Protein 8S8U (pdb70)

GO terms:
  GO:0005829 cytosol (C, IDA)
  GO:0003746 translation elongation factor activity (F, IEP)
  GO:0072344 rescue of stalled cytosolic ribosome (P, IEP)
  GO:0043555 regulation of translation in response to stress (P, IMP)

Structure (mmCIF, N/CA/C/O backbone):
data_8S8U
#
_entry.id   8S8U
#
_cell.length_a   60.526
_cell.length_b   53.341
_cell.length_c   64.76
_cell.angle_alpha   90
_cell.angle_beta   102.74
_cell.angle_gamma   90
#
_symmetry.space_group_name_H-M   'P 1 21 1'
#
loop_
_entity.id
_entity.type
_entity.pdbx_description
1 polymer 'Elongation factor P-like protein'
2 water water
#
loop_
_atom_site.group_PDB
_atom_site.id
_atom_site.type_symbol
_atom_site.label_atom_id
_atom_site.label_alt_id
_atom_site.label_comp_id
_atom_site.label_asym_id
_atom_site.label_entity_id
_atom_site.label_seq_id
_atom_site.pdbx_PDB_ins_code
_atom_site.Cartn_x
_atom_site.Cartn_y
_atom_site.Cartn_z
_atom_site.occupancy
_atom_site.B_iso_or_equiv
_atom_site.auth_seq_id
_atom_site.auth_comp_id
_atom_site.auth_asym_id
_atom_site.auth_atom_id
_atom_site.pdbx_PDB_model_num
ATOM 1 N N . SER A 1 1 ? -7.439 15.129 26.067 1 83.76 1 SER A N 1
ATOM 2 C CA . SER A 1 1 ? -7.134 15.194 24.64 1 83.79 1 SER A CA 1
ATOM 3 C C . SER A 1 1 ? -5.682 15.61 24.434 1 83.03 1 SER A C 1
ATOM 4 O O . SER A 1 1 ? -5.396 16.775 24.152 1 83.3 1 SER A O 1
ATOM 7 N N . PRO A 1 2 ? -4.741 14.671 24.599 1 81.99 2 PRO A N 1
ATOM 8 C CA . PRO A 1 2 ? -3.323 15.025 24.438 1 81.06 2 PRO A CA 1
ATOM 9 C C . PRO A 1 2 ? -2.941 15.331 22.995 1 79.64 2 PRO A C 1
ATOM 10 O O . PRO A 1 2 ? -3.573 14.852 22.065 1 79.32 2 PRO A O 1
ATOM 14 N N . ARG A 1 3 ? -1.911 16.145 22.818 1 78.75 3 ARG A N 1
ATOM 15 C CA . ARG A 1 3 ? -1.406 16.477 21.496 1 78.57 3 ARG A CA 1
ATOM 16 C C . ARG A 1 3 ? -0.012 15.824 21.305 1 77.25 3 ARG A C 1
ATOM 17 O O . ARG A 1 3 ? 0.616 15.385 22.275 1 77.59 3 ARG A O 1
ATOM 25 N N . ALA A 1 4 ? 0.453 15.739 20.057 1 75.5 4 ALA A N 1
ATOM 26 C CA . ALA A 1 4 ? 1.726 15.1 19.739 1 74.13 4 ALA A CA 1
ATOM 27 C C . ALA A 1 4 ? 2.953 15.794 20.322 1 72.69 4 ALA A C 1
ATOM 28 O O . ALA A 1 4 ? 3.929 15.119 20.646 1 72.2 4 ALA A O 1
ATOM 30 N N . ASN A 1 5 ? 2.916 17.133 20.462 1 71.76 5 ASN A N 1
ATOM 31 C CA . ASN A 1 5 ? 4.059 17.859 21.019 1 71.4 5 ASN A CA 1
ATOM 32 C C . ASN A 1 5 ? 4.275 17.593 22.518 1 69.84 5 ASN A C 1
ATOM 33 O O . ASN A 1 5 ? 5.383 17.814 23.007 1 69.83 5 ASN A O 1
ATOM 38 N N . GLU A 1 6 ? 3.244 17.086 23.231 1 68.34 6 GLU A N 1
ATOM 39 C CA . GLU A 1 6 ? 3.354 16.765 24.661 1 67.5 6 GLU A CA 1
ATOM 40 C C . GLU A 1 6 ? 3.788 15.304 24.926 1 65.34 6 GLU A C 1
ATOM 41 O O . GLU A 1 6 ? 4.049 14.955 26.085 1 65.16 6 GLU A O 1
ATOM 47 N N . ILE A 1 7 ? 3.816 14.44 23.877 1 63.14 7 ILE A N 1
ATOM 48 C CA . ILE A 1 7 ? 4.192 13.032 24.027 1 61.74 7 ILE A CA 1
ATOM 49 C C . ILE A 1 7 ? 5.657 12.903 24.363 1 60.71 7 ILE A C 1
ATOM 50 O O . ILE A 1 7 ? 6.476 13.658 23.849 1 60.44 7 ILE A O 1
ATOM 55 N N . LYS A 1 8 ? 5.982 11.971 25.255 1 60.36 8 LYS A N 1
ATOM 56 C CA . LYS A 1 8 ? 7.336 11.703 25.713 1 60.65 8 LYS A CA 1
ATOM 57 C C . LYS A 1 8 ? 7.61 10.209 25.636 1 60.97 8 LYS A C 1
ATOM 58 O O . LYS A 1 8 ? 6.682 9.389 25.668 1 61.14 8 LYS A O 1
ATOM 64 N N . LYS A 1 9 ? 8.909 9.852 25.611 1 60.57 9 LYS A N 1
ATOM 65 C CA . LYS A 1 9 ? 9.402 8.477 25.628 1 60.57 9 LYS A CA 1
ATOM 66 C C . LYS A 1 9 ? 8.862 7.785 26.889 1 59.52 9 LYS A C 1
ATOM 67 O O . LYS A 1 9 ? 8.856 8.4 27.955 1 60.01 9 LYS A O 1
ATOM 73 N N . GLY A 1 10 ? 8.321 6.583 26.74 1 58.04 10 GLY A N 1
ATOM 74 C CA . GLY A 1 10 ? 7.745 5.872 27.874 1 57.33 10 GLY A CA 1
ATOM 75 C C . GLY A 1 10 ? 6.231 5.84 27.885 1 56.65 10 GLY A C 1
ATOM 76 O O . GLY A 1 10 ? 5.644 4.953 28.507 1 57.06 10 GLY A O 1
ATOM 77 N N . MET A 1 11 ? 5.574 6.8 27.208 1 55.48 11 MET A N 1
ATOM 78 C CA . MET A 1 11 ? 4.109 6.796 27.114 1 55.28 11 MET A CA 1
ATOM 79 C C . MET A 1 11 ? 3.634 5.691 26.125 1 54.75 11 MET A C 1
ATOM 80 O O . MET A 1 11 ? 4.426 5.178 25.348 1 55.2 11 MET A O 1
ATOM 85 N N . VAL A 1 12 ? 2.364 5.307 26.185 1 54.08 12 VAL A N 1
ATOM 86 C CA . VAL A 1 12 ? 1.798 4.317 25.285 1 54.62 12 VAL A CA 1
ATOM 87 C C . VAL A 1 12 ? 0.598 4.948 24.582 1 55.17 12 VAL A C 1
ATOM 88 O O . VAL A 1 12 ? -0.297 5.472 25.238 1 55.03 12 VAL A O 1
ATOM 92 N N . LEU A 1 13 ? 0.605 4.952 23.249 1 55.38 13 LEU A N 1
ATOM 93 C CA . LEU A 1 13 ? -0.479 5.516 22.46 1 56.26 13 LEU A CA 1
ATOM 94 C C . LEU A 1 13 ? -1.419 4.439 21.936 1 57.16 13 LEU A C 1
ATOM 95 O O . LEU A 1 13 ? -0.993 3.334 21.607 1 56.98 13 LEU A O 1
ATOM 100 N N . ASN A 1 14 ? -2.69 4.784 21.799 1 57.77 14 ASN A N 1
ATOM 101 C CA . ASN A 1 14 ? -3.689 3.943 21.172 1 58.64 14 ASN A CA 1
ATOM 102 C C . ASN A 1 14 ? -3.817 4.608 19.818 1 59.07 14 ASN A C 1
ATOM 103 O O . ASN A 1 14 ? -4.424 5.676 19.711 1 59.33 14 ASN A O 1
ATOM 108 N N . TYR A 1 15 ? -3.144 4.058 18.815 1 58.98 15 TYR A N 1
ATOM 109 C CA . TYR A 1 15 ? -3.089 4.668 17.502 1 59.67 15 TYR A CA 1
ATOM 110 C C . TYR A 1 15 ? -3.324 3.625 16.42 1 60.9 15 TYR A C 1
ATOM 111 O O . TYR A 1 15 ? -2.607 2.623 16.364 1 60.88 15 TYR A O 1
ATOM 120 N N . ASN A 1 16 ? -4.361 3.853 15.587 1 61.37 16 ASN A N 1
ATOM 121 C CA . ASN A 1 16 ? -4.764 3.002 14.468 1 61.67 16 ASN A CA 1
ATOM 122 C C . ASN A 1 16 ? -4.85 1.511 14.811 1 61.46 16 ASN A C 1
ATOM 123 O O . ASN A 1 16 ? -4.279 0.679 14.114 1 62.11 16 ASN A O 1
ATOM 128 N N . GLY A 1 17 ? -5.569 1.185 15.871 1 60.74 17 GLY A N 1
ATOM 129 C CA . GLY A 1 17 ? -5.757 -0.199 16.297 1 60.81 17 GLY A CA 1
ATOM 130 C C . GLY A 1 17 ? -4.568 -0.847 16.981 1 60.65 17 GLY A C 1
ATOM 131 O O . GLY A 1 17 ? -4.584 -2.054 17.238 1 61.19 17 GLY A O 1
ATOM 132 N N . LYS A 1 18 ? -3.533 -0.064 17.302 1 59.69 18 LYS A N 1
ATOM 133 C CA . LYS A 1 18 ? -2.35 -0.599 17.961 1 59.14 18 LYS A CA 1
ATOM 134 C C . LYS A 1 18 ? -2.024 0.149 19.243 1 57.56 18 LYS A C 1
ATOM 135 O O . LYS A 1 18 ? -2.285 1.346 19.365 1 57.35 18 LYS A O 1
ATOM 141 N N . LEU A 1 19 ? -1.427 -0.563 20.188 1 55.74 19 LEU A N 1
ATOM 142 C CA . LEU A 1 19 ? -0.929 0.035 21.401 1 54.73 19 LEU A CA 1
ATOM 143 C C . LEU A 1 19 ? 0.558 0.128 21.141 1 52.83 19 LEU A C 1
ATOM 144 O O . LEU A 1 19 ? 1.237 -0.889 20.929 1 52.53 19 LEU A O 1
ATOM 149 N N . LEU A 1 20 ? 1.045 1.362 21.079 1 51.33 20 LEU A N 1
ATOM 150 C CA . LEU A 1 20 ? 2.418 1.644 20.744 1 50.57 20 LEU A CA 1
ATOM 151 C C . LEU A 1 20 ? 3.181 2.299 21.871 1 50.15 20 LEU A C 1
ATOM 152 O O . LEU A 1 20 ? 2.839 3.402 22.273 1 50.74 20 LEU A O 1
ATOM 157 N N . LEU A 1 21 ? 4.281 1.687 22.297 1 49.18 21 LEU A N 1
ATOM 158 C CA . LEU A 1 21 ? 5.129 2.275 23.317 1 49.08 21 LEU A CA 1
ATOM 159 C C . LEU A 1 21 ? 6.105 3.253 22.653 1 48.87 21 LEU A C 1
ATOM 160 O O . LEU A 1 21 ? 6.867 2.852 21.774 1 48.29 21 LEU A O 1
ATOM 165 N N . VAL A 1 22 ? 6.114 4.515 23.097 1 49.01 22 VAL A N 1
ATOM 166 C CA . VAL A 1 22 ? 7.047 5.509 22.57 1 50.06 22 VAL A CA 1
ATOM 167 C C . VAL A 1 22 ? 8.488 5.165 23 1 50.93 22 VAL A C 1
ATOM 168 O O . VAL A 1 22 ? 8.769 5.17 24.184 1 50.5 22 VAL A O 1
ATOM 172 N N . LYS A 1 23 ? 9.389 4.87 22.039 1 52.24 23 LYS A N 1
ATOM 173 C CA . LYS A 1 23 ? 10.799 4.573 22.291 1 53.74 23 LYS A CA 1
ATOM 174 C C . LYS A 1 23 ? 11.668 5.807 22.032 1 56.18 23 LYS A C 1
ATOM 175 O O . LYS A 1 23 ? 12.671 5.987 22.709 1 56.54 23 LYS A O 1
ATOM 181 N N . ASP A 1 24 ? 11.314 6.636 21.033 1 57.25 24 ASP A N 1
ATOM 182 C CA . ASP A 1 24 ? 12.12 7.81 20.698 1 59.02 24 ASP A CA 1
ATOM 183 C C . ASP A 1 24 ? 11.296 8.897 20.002 1 59.55 24 ASP A C 1
ATOM 184 O O . ASP A 1 24 ? 10.355 8.59 19.279 1 59.21 24 ASP A O 1
ATOM 189 N N . ILE A 1 25 ? 11.66 10.169 20.224 1 60.31 25 ILE A N 1
ATOM 190 C CA . ILE A 1 25 ? 11.032 11.324 19.588 1 61.29 25 ILE A CA 1
ATOM 191 C C . ILE A 1 25 ? 12.088 12.24 19.016 1 62.25 25 ILE A C 1
ATOM 192 O O . ILE A 1 25 ? 12.968 12.693 19.74 1 62.23 25 ILE A O 1
ATOM 197 N N . ASP A 1 26 ? 11.999 12.508 17.714 1 62.99 26 ASP A N 1
ATOM 198 C CA . ASP A 1 26 ? 12.917 13.386 17.01 1 64.28 26 ASP A CA 1
ATOM 199 C C . ASP A 1 26 ? 12.145 14.628 16.527 1 64.71 26 ASP A C 1
ATOM 200 O O . ASP A 1 26 ? 11.312 14.542 15.625 1 64.19 26 ASP A O 1
ATOM 205 N N . ILE A 1 27 ? 12.409 15.772 17.161 1 65.6 27 ILE A N 1
ATOM 206 C CA . ILE A 1 27 ? 11.794 17.051 16.803 1 66.78 27 ILE A CA 1
ATOM 207 C C . ILE A 1 27 ? 12.536 17.543 15.564 1 66.97 27 ILE A C 1
ATOM 208 O O . ILE A 1 27 ? 13.675 17.996 15.68 1 67.93 27 ILE A O 1
ATOM 213 N N . GLN A 1 28 ? 11.94 17.395 14.382 1 65.85 28 GLN A N 1
ATOM 214 C CA . GLN A 1 28 ? 12.596 17.8 13.146 1 65.78 28 GLN A CA 1
ATOM 215 C C . GLN A 1 28 ? 12.22 19.222 12.784 1 66.2 28 GLN A C 1
ATOM 216 O O . GLN A 1 28 ? 11.038 19.543 12.668 1 65.98 28 GLN A O 1
ATOM 222 N N . SER A 1 29 ? 13.229 20.084 12.631 1 66.64 29 SER A N 1
ATOM 223 C CA . SER A 1 29 ? 13.03 21.487 12.257 1 67.03 29 SER A CA 1
ATOM 224 C C . SER A 1 29 ? 12.521 21.583 10.807 1 66.88 29 SER A C 1
ATOM 225 O O . SER A 1 29 ? 12.686 20.635 10.036 1 66.79 29 SER A O 1
ATOM 228 N N . PRO A 1 30 ? 11.855 22.692 10.431 1 66.76 30 PRO A N 1
ATOM 229 C CA . PRO A 1 30 ? 11.291 22.791 9.075 1 66.91 30 PRO A CA 1
ATOM 230 C C . PRO A 1 30 ? 12.217 22.395 7.917 1 68.09 30 PRO A C 1
ATOM 231 O O . PRO A 1 30 ? 13.34 22.888 7.818 1 68.85 30 PRO A O 1
ATOM 235 N N . THR A 1 31 ? 11.728 21.507 7.033 1 67.92 31 THR A N 1
ATOM 236 C CA . THR A 1 31 ? 12.495 21.021 5.88 1 68.69 31 THR A CA 1
ATOM 237 C C . THR A 1 31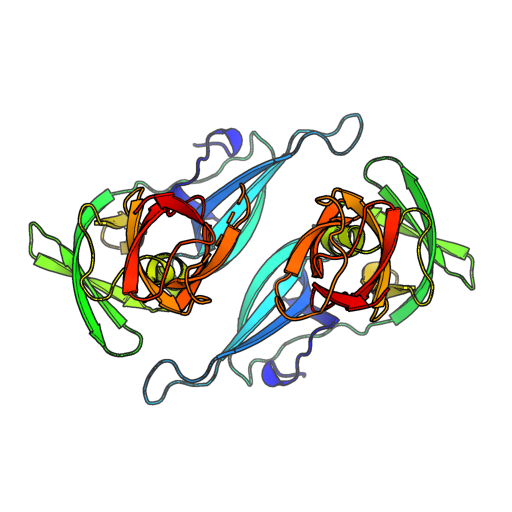 ? 12.698 22.083 4.794 1 69.5 31 THR A C 1
ATOM 238 O O . THR A 1 31 ? 13.65 21.992 4.017 1 69.29 31 THR A O 1
ATOM 242 N N . ALA A 1 32 ? 11.787 23.058 4.718 1 69.97 32 ALA A N 1
ATOM 243 C CA . ALA A 1 32 ? 11.824 24.135 3.727 1 70.93 32 ALA A CA 1
ATOM 244 C C . ALA A 1 32 ? 11.157 25.407 4.298 1 70.7 32 ALA A C 1
ATOM 245 O O . ALA A 1 32 ? 10.49 25.333 5.328 1 70.68 32 ALA A O 1
ATOM 247 N N . ARG A 1 33 ? 11.358 26.568 3.653 1 70.49 33 ARG A N 1
ATOM 248 C CA . ARG A 1 33 ? 10.756 27.838 4.054 1 71.04 33 ARG A CA 1
ATOM 249 C C . ARG A 1 33 ? 9.223 27.709 4.071 1 70.5 33 ARG A C 1
ATOM 250 O O . ARG A 1 33 ? 8.634 27.236 3.092 1 70.43 33 ARG A O 1
ATOM 258 N N . GLY A 1 34 ? 8.607 28.077 5.192 1 69.65 34 GLY A N 1
ATOM 259 C CA . GLY A 1 34 ? 7.16 27.988 5.349 1 69.52 34 GLY A CA 1
ATOM 260 C C . GLY A 1 34 ? 6.651 26.692 5.955 1 69.42 34 GLY A C 1
ATOM 261 O O . GLY A 1 34 ? 5.488 26.624 6.356 1 70.1 34 GLY A O 1
ATOM 262 N N . ALA A 1 35 ? 7.498 25.649 6.024 1 68.19 35 ALA A N 1
ATOM 263 C CA . ALA A 1 35 ? 7.084 24.37 6.587 1 67.79 35 ALA A CA 1
ATOM 264 C C . ALA A 1 35 ? 7.056 24.407 8.135 1 67.81 35 ALA A C 1
ATOM 265 O O . ALA A 1 35 ? 7.642 25.298 8.757 1 68.03 35 ALA A O 1
ATOM 267 N N . ALA A 1 36 ? 6.326 23.467 8.738 1 67.11 36 ALA A N 1
ATOM 268 C CA . ALA A 1 36 ? 6.19 23.357 10.18 1 67.21 36 ALA A CA 1
ATOM 269 C C . ALA A 1 36 ? 7.198 22.357 10.763 1 66.3 36 ALA A C 1
ATOM 270 O O . ALA A 1 36 ? 7.739 21.516 10.043 1 66.3 36 ALA A O 1
ATOM 272 N N . THR A 1 37 ? 7.446 22.444 12.068 1 65.78 37 THR A N 1
ATOM 273 C CA . THR A 1 37 ? 8.274 21.474 12.758 1 65.71 37 THR A CA 1
ATOM 274 C C . THR A 1 37 ? 7.451 20.167 12.84 1 63.76 37 THR A C 1
ATOM 275 O O . THR A 1 37 ? 6.242 20.213 13.099 1 64.03 37 THR A O 1
ATOM 279 N N . LEU A 1 38 ? 8.091 19.022 12.61 1 61.85 38 LEU A N 1
ATOM 280 C CA . LEU A 1 38 ? 7.395 17.731 12.702 1 60.99 38 LEU A CA 1
ATOM 281 C C . LEU A 1 38 ? 7.974 16.838 13.809 1 59.65 38 LEU A C 1
ATOM 282 O O . LEU A 1 38 ? 9.131 16.983 14.181 1 59.82 38 LEU A O 1
ATOM 287 N N . TYR A 1 39 ? 7.151 15.937 14.344 1 58.18 39 TYR A N 1
ATOM 288 C CA . TYR A 1 39 ? 7.505 15.043 15.448 1 57.34 39 TYR A CA 1
ATOM 289 C C . TYR A 1 39 ? 7.581 13.607 14.964 1 55.71 39 TYR A C 1
ATOM 290 O O . TYR A 1 39 ? 6.555 12.942 14.864 1 54.99 39 TYR A O 1
ATOM 299 N N . LYS A 1 40 ? 8.795 13.143 14.636 1 55.05 40 LYS A N 1
ATOM 300 C CA . LYS A 1 40 ? 9.019 11.786 14.147 1 54.76 40 LYS A CA 1
ATOM 301 C C . LYS A 1 40 ? 9.217 10.848 15.338 1 55.12 40 LYS A C 1
ATOM 302 O O . LYS A 1 40 ? 10.225 10.916 16.049 1 55.83 40 LYS A O 1
ATOM 308 N N . MET A 1 41 ? 8.235 9.987 15.569 1 53.95 41 MET A N 1
ATOM 309 C CA . MET A 1 41 ? 8.258 9.072 16.694 1 52.92 41 MET A CA 1
ATOM 310 C C . MET A 1 41 ? 8.554 7.643 16.312 1 51.7 41 MET A C 1
ATOM 311 O O . MET A 1 41 ? 8.078 7.143 15.302 1 51.29 41 MET A O 1
ATOM 316 N N . ARG A 1 42 ? 9.342 6.981 17.145 1 50.43 42 ARG A N 1
ATOM 317 C CA . ARG A 1 42 ? 9.67 5.59 16.955 1 49.58 42 ARG A CA 1
ATOM 318 C C . ARG A 1 42 ? 8.977 4.847 18.087 1 47.33 42 ARG A C 1
ATOM 319 O O . ARG A 1 42 ? 9.063 5.234 19.245 1 47.31 42 ARG A O 1
ATOM 327 N N . PHE A 1 43 ? 8.205 3.857 17.729 1 45.83 43 PHE A N 1
ATOM 328 C CA . PHE A 1 43 ? 7.42 3.065 18.642 1 45.87 43 PHE A CA 1
ATOM 329 C C . PHE A 1 43 ? 7.76 1.578 18.584 1 46.52 43 PHE A C 1
ATOM 330 O O . PHE A 1 43 ? 8.373 1.091 17.641 1 46.35 43 PHE A O 1
ATOM 338 N N . SER A 1 44 ? 7.252 0.853 19.558 1 47.27 44 SER A N 1
ATOM 339 C CA . SER A 1 44 ? 7.31 -0.582 19.592 1 48.92 44 SER A CA 1
ATOM 340 C C . SER A 1 44 ? 5.88 -1.027 19.811 1 49.56 44 SER A C 1
ATOM 341 O O . SER A 1 44 ? 5.238 -0.562 20.753 1 49.67 44 SER A O 1
ATOM 344 N N . ASP A 1 45 ? 5.355 -1.903 18.942 1 49.99 45 ASP A N 1
ATOM 345 C CA . ASP A 1 45 ? 4.008 -2.445 19.113 1 50.78 45 ASP A CA 1
ATOM 346 C C . ASP A 1 45 ? 4.08 -3.392 20.309 1 51.37 45 ASP A C 1
ATOM 347 O O . ASP A 1 45 ? 4.832 -4.358 20.263 1 51.31 45 ASP A O 1
ATOM 352 N N . VAL A 1 46 ? 3.353 -3.101 21.385 1 51.82 46 VAL A N 1
ATOM 353 C CA . VAL A 1 46 ? 3.448 -3.888 22.605 1 52.78 46 VAL A CA 1
ATOM 354 C C . VAL A 1 46 ? 2.997 -5.331 22.426 1 53.69 46 VAL A C 1
ATOM 355 O O . VAL A 1 46 ? 3.496 -6.193 23.14 1 54.08 46 VAL A O 1
ATOM 359 N N . ARG A 1 47 ? 2.122 -5.621 21.451 1 53.81 47 ARG A N 1
ATOM 360 C CA . ARG A 1 47 ? 1.667 -6.999 21.233 1 54.04 47 ARG A CA 1
ATOM 361 C C . ARG A 1 47 ? 2.646 -7.875 20.456 1 52 47 ARG A C 1
ATOM 362 O O . ARG A 1 47 ? 2.797 -9.057 20.757 1 52.21 47 ARG A O 1
ATOM 370 N N . THR A 1 48 ? 3.28 -7.318 19.434 1 50.06 48 THR A N 1
ATOM 371 C CA . THR A 1 48 ? 4.145 -8.084 18.547 1 48.72 48 THR A CA 1
ATOM 372 C C . THR A 1 48 ? 5.65 -7.844 18.716 1 47.21 48 THR A C 1
ATOM 373 O O . THR A 1 48 ? 6.444 -8.642 18.232 1 47.14 48 THR A O 1
ATOM 377 N N . GLY A 1 49 ? 6.025 -6.718 19.313 1 45.87 49 GLY A N 1
ATOM 378 C CA . GLY A 1 49 ? 7.422 -6.307 19.425 1 45.55 49 GLY A CA 1
ATOM 379 C C . GLY A 1 49 ? 7.943 -5.622 18.153 1 45.37 49 GLY A C 1
ATOM 380 O O . GLY A 1 49 ? 9.113 -5.254 18.089 1 45.79 49 GLY A O 1
ATOM 381 N N . LEU A 1 50 ? 7.11 -5.48 17.112 1 44.67 50 LEU A N 1
ATOM 382 C CA . LEU A 1 50 ? 7.53 -4.874 15.84 1 45.45 50 LEU A CA 1
ATOM 383 C C . LEU A 1 50 ? 7.667 -3.38 15.974 1 47.13 50 LEU A C 1
ATOM 384 O O . LEU A 1 50 ? 6.883 -2.758 16.69 1 48.31 50 LEU A O 1
ATOM 389 N N . LYS A 1 51 ? 8.648 -2.793 15.301 1 47.14 51 LYS A N 1
ATOM 390 C CA . LYS A 1 51 ? 8.847 -1.349 15.352 1 47.83 51 LYS A CA 1
ATOM 391 C C . LYS A 1 51 ? 7.934 -0.645 14.369 1 48.63 51 LYS A C 1
ATOM 392 O O . LYS A 1 51 ? 7.684 -1.128 13.27 1 48.72 51 LYS A O 1
ATOM 398 N N . VAL A 1 52 ? 7.434 0.519 14.782 1 48.85 52 VAL A N 1
ATOM 399 C CA . VAL A 1 52 ? 6.54 1.38 14.013 1 48.79 52 VAL A CA 1
ATOM 400 C C . VAL A 1 52 ? 7.114 2.797 14.056 1 47.84 52 VAL A C 1
ATOM 401 O O . VAL A 1 52 ? 7.636 3.203 15.08 1 47.75 52 VAL A O 1
ATOM 405 N N . GLU A 1 53 ? 7.057 3.538 12.953 1 47.39 53 GLU A N 1
ATOM 406 C CA . GLU A 1 53 ? 7.482 4.938 12.933 1 47.66 53 GLU A CA 1
ATOM 407 C C . GLU A 1 53 ? 6.334 5.772 12.407 1 47.94 53 GLU A C 1
ATOM 408 O O . GLU A 1 53 ? 5.687 5.381 11.454 1 48.23 53 GLU A O 1
ATOM 414 N N . GLU A 1 54 ? 6.072 6.921 13.009 1 48.38 54 GLU A N 1
ATOM 415 C CA . GLU A 1 54 ? 5.03 7.831 12.557 1 48.73 54 GLU A CA 1
ATOM 416 C C . GLU A 1 54 ? 5.518 9.259 12.724 1 49.63 54 GLU A C 1
ATOM 417 O O . GLU A 1 54 ? 6.291 9.542 13.624 1 50.52 54 GLU A O 1
ATOM 423 N N . ARG A 1 55 ? 5.03 10.168 11.903 1 49.41 55 ARG A N 1
ATOM 424 C CA . ARG A 1 55 ? 5.406 11.57 11.977 1 49.97 55 ARG A CA 1
ATOM 425 C C . ARG A 1 55 ? 4.148 12.386 12.192 1 51.29 55 ARG A C 1
ATOM 426 O O . ARG A 1 55 ? 3.13 12.136 11.547 1 51.83 55 ARG A O 1
ATOM 434 N N . PHE A 1 56 ? 4.197 13.328 13.123 1 51.95 56 PHE A N 1
ATOM 435 C CA . PHE A 1 56 ? 3.031 14.122 13.468 1 53.6 56 PHE A CA 1
ATOM 436 C C . PHE A 1 56 ? 3.319 15.612 13.443 1 55.44 56 PHE A C 1
ATOM 437 O O . PHE A 1 56 ? 4.421 16.034 13.763 1 55.49 56 PHE A O 1
ATOM 445 N N . LYS A 1 57 ? 2.288 16.411 13.181 1 56.79 57 LYS A N 1
ATOM 446 C CA . LYS A 1 57 ? 2.366 17.856 13.36 1 58.89 57 LYS A CA 1
ATOM 447 C C . LYS A 1 57 ? 2.221 18.081 14.894 1 60.19 57 LYS A C 1
ATOM 448 O O . LYS A 1 57 ? 1.621 17.261 15.607 1 59.85 57 LYS A O 1
ATOM 454 N N . GLY A 1 58 ? 2.766 19.182 15.388 1 61.64 58 GLY A N 1
ATOM 455 C CA . GLY A 1 58 ? 2.709 19.498 16.812 1 63.1 58 GLY A CA 1
ATOM 456 C C . GLY A 1 58 ? 1.343 19.434 17.473 1 65.02 58 GLY A C 1
ATOM 457 O O . GLY A 1 58 ? 1.215 18.901 18.577 1 65.33 58 GLY A O 1
ATOM 458 N N . ASP A 1 59 ? 0.304 19.948 16.802 1 66.1 59 ASP A N 1
ATOM 459 C CA . ASP A 1 59 ? -1.043 19.988 17.367 1 67.67 59 ASP A CA 1
ATOM 460 C C . ASP A 1 59 ? -1.929 18.791 17.035 1 68.44 59 ASP A C 1
ATOM 461 O O . ASP A 1 59 ? -3.126 18.851 17.313 1 68.9 59 ASP A O 1
ATOM 466 N N . ASP A 1 60 ? -1.377 17.722 16.432 1 68.38 60 ASP A N 1
ATOM 467 C CA . ASP A 1 60 ? -2.18 16.549 16.105 1 69.26 60 ASP A CA 1
ATOM 468 C C . ASP A 1 60 ? -2.674 15.885 17.38 1 69.91 60 ASP A C 1
ATOM 469 O O . ASP A 1 60 ? -1.903 15.732 18.329 1 69.5 60 ASP A O 1
ATOM 474 N N . ILE A 1 61 ? -3.961 15.526 17.416 1 70.43 61 ILE A N 1
ATOM 475 C CA . ILE A 1 61 ? -4.536 14.902 18.589 1 71.25 61 ILE A CA 1
ATOM 476 C C . ILE A 1 61 ? -4.215 13.415 18.642 1 71.53 61 ILE A C 1
ATOM 477 O O . ILE A 1 61 ? -4.357 12.697 17.652 1 71.76 61 ILE A O 1
ATOM 482 N N . VAL A 1 62 ? -3.723 12.963 19.787 1 71.49 62 VAL A N 1
ATOM 483 C CA . VAL A 1 62 ? -3.417 11.554 19.99 1 72.04 62 VAL A CA 1
ATOM 484 C C . VAL A 1 62 ? -4.156 11.04 21.246 1 72.46 62 VAL A C 1
ATOM 485 O O . VAL A 1 62 ? -4.743 11.827 21.995 1 73 62 VAL A O 1
ATOM 489 N N . ASP A 1 63 ? -4.163 9.725 21.46 1 72.19 63 ASP A N 1
ATOM 490 C CA . ASP A 1 63 ? -4.807 9.132 22.617 1 72.79 63 ASP A CA 1
ATOM 491 C C . ASP A 1 63 ? -3.778 8.319 23.389 1 72.96 63 ASP A C 1
ATOM 492 O O . ASP A 1 63 ? -3.343 7.282 22.911 1 73.14 63 ASP A O 1
ATOM 497 N N . THR A 1 64 ? -3.394 8.776 24.579 1 72.62 64 THR A N 1
ATOM 498 C CA . THR A 1 64 ? -2.469 8.04 25.427 1 73.04 64 THR A CA 1
ATOM 499 C C . THR A 1 64 ? -3.284 7.194 26.411 1 72.61 64 THR A C 1
ATOM 500 O O . THR A 1 64 ? -4.325 7.647 26.892 1 72.79 64 THR A O 1
ATOM 504 N N . VAL A 1 65 ? -2.831 5.97 26.703 1 71.78 65 VAL A N 1
ATOM 505 C CA . VAL A 1 65 ? -3.519 5.121 27.673 1 71.59 65 VAL A CA 1
ATOM 506 C C . VAL A 1 65 ? -2.969 5.393 29.08 1 71.53 65 VAL A C 1
ATOM 507 O O . VAL A 1 65 ? -1.832 5.856 29.215 1 71.84 65 VAL A O 1
ATOM 511 N N . THR A 1 66 ? -3.783 5.162 30.127 1 70.88 66 THR A N 1
ATOM 512 C CA . THR A 1 66 ? -3.329 5.407 31.493 1 70.88 66 THR A CA 1
ATOM 513 C C . THR A 1 66 ? -2.447 4.239 31.898 1 69.9 66 THR A C 1
ATOM 514 O O . THR A 1 66 ? -2.871 3.09 31.772 1 70.07 66 THR A O 1
ATOM 518 N N . LEU A 1 67 ? -1.218 4.518 32.349 1 68.61 67 LEU A N 1
ATOM 519 C CA . LEU A 1 67 ? -0.3 3.443 32.706 1 68.24 67 LEU A CA 1
ATOM 520 C C . LEU A 1 67 ? -0.24 3.166 34.195 1 68.56 67 LEU A C 1
ATOM 521 O O . LEU A 1 67 ? -0.37 4.072 35.014 1 68.66 67 LEU A O 1
ATOM 526 N N . THR A 1 68 ? -0.002 1.904 34.532 1 68.32 68 THR A N 1
ATOM 527 C CA . THR A 1 68 ? 0.158 1.443 35.9 1 68.47 68 THR A CA 1
ATOM 528 C C . THR A 1 68 ? 1.441 0.638 35.929 1 67.64 68 THR A C 1
ATOM 529 O O . THR A 1 68 ? 1.593 -0.286 35.132 1 67.64 68 THR A O 1
ATOM 533 N N . ARG A 1 69 ? 2.367 0.981 36.818 1 67.11 69 ARG A N 1
ATOM 534 C CA . ARG A 1 69 ? 3.625 0.247 36.914 1 67.34 69 ARG A CA 1
ATOM 535 C C . ARG A 1 69 ? 3.664 -0.647 38.146 1 66.95 69 ARG A C 1
ATOM 536 O O . ARG A 1 69 ? 3.104 -0.292 39.176 1 67.28 69 ARG A O 1
ATOM 544 N N . ARG A 1 70 ? 4.267 -1.832 38.028 1 66.3 70 ARG A N 1
ATOM 545 C CA . ARG A 1 70 ? 4.36 -2.784 39.13 1 66.4 70 ARG A CA 1
ATOM 546 C C . ARG A 1 70 ? 5.772 -3.351 39.196 1 66.61 70 ARG A C 1
ATOM 547 O O . ARG A 1 70 ? 6.248 -3.879 38.192 1 66.32 70 ARG A O 1
ATOM 555 N N . TYR A 1 71 ? 6.431 -3.271 40.37 1 66.73 71 TYR A N 1
ATOM 556 C CA . TYR A 1 71 ? 7.773 -3.814 40.576 1 67.77 71 TYR A CA 1
ATOM 557 C C . TYR A 1 71 ? 7.732 -5.333 40.457 1 67.72 71 TYR A C 1
ATOM 558 O O . TYR A 1 71 ? 6.812 -5.967 40.968 1 67.56 71 TYR A O 1
ATOM 567 N N . VAL A 1 72 ? 8.693 -5.912 39.73 1 67.88 72 VAL A N 1
ATOM 568 C CA . VAL A 1 72 ? 8.746 -7.346 39.465 1 68.36 72 VAL A CA 1
ATOM 569 C C . VAL A 1 72 ? 10.16 -7.919 39.591 1 68.91 72 VAL A C 1
ATOM 570 O O . VAL A 1 72 ? 11.153 -7.202 39.441 1 69.02 72 VAL A O 1
ATOM 574 N N . ASP A 1 73 ? 10.222 -9.241 39.833 1 68.74 73 ASP A N 1
ATOM 575 C CA . ASP A 1 73 ? 11.405 -10.079 39.878 1 69.05 73 ASP A CA 1
ATOM 576 C C . ASP A 1 73 ? 11.313 -11.06 38.708 1 68.07 73 ASP A C 1
ATOM 577 O O . ASP A 1 73 ? 10.219 -11.507 38.364 1 67.44 73 ASP A O 1
ATOM 582 N N . PHE A 1 74 ? 12.458 -11.423 38.116 1 67.78 74 PHE A N 1
ATOM 583 C CA . PHE A 1 74 ? 12.47 -12.399 37.038 1 67.73 74 PHE A CA 1
ATOM 584 C C . PHE A 1 74 ? 12.289 -13.767 37.689 1 67.63 74 PHE A C 1
ATOM 585 O O . PHE A 1 74 ? 13.064 -14.137 38.575 1 68 74 PHE A O 1
ATOM 593 N N . SER A 1 75 ? 11.253 -14.505 37.285 1 66.64 75 SER A N 1
ATOM 594 C CA . SER A 1 75 ? 10.975 -15.813 37.862 1 65.94 75 SER A CA 1
ATOM 595 C C . SER A 1 75 ? 11.718 -16.93 37.105 1 64.62 75 SER A C 1
ATOM 596 O O . SER A 1 75 ? 12.548 -17.61 37.704 1 64.42 75 SER A O 1
ATOM 599 N N . TYR A 1 76 ? 11.476 -17.085 35.795 1 63.45 76 TYR A N 1
ATOM 600 C CA . TYR A 1 76 ? 12.146 -18.121 35.013 1 63.03 76 TYR A CA 1
ATOM 601 C C . TYR A 1 76 ? 11.885 -17.985 33.506 1 62.95 76 TYR A C 1
ATOM 602 O O . TYR A 1 76 ? 10.932 -17.32 33.09 1 63.16 76 TYR A O 1
ATOM 611 N N . VAL A 1 77 ? 12.735 -18.629 32.691 1 62.43 77 VAL A N 1
ATOM 612 C CA . VAL A 1 77 ? 12.593 -18.679 31.246 1 62.66 77 VAL A CA 1
ATOM 613 C C . VAL A 1 77 ? 12.142 -20.097 30.824 1 63.43 77 VAL A C 1
ATOM 614 O O . VAL A 1 77 ? 12.541 -21.102 31.43 1 63.16 77 VAL A O 1
ATOM 618 N N . ASP A 1 78 ? 11.262 -20.169 29.824 1 63.64 78 ASP A N 1
ATOM 619 C CA . ASP A 1 78 ? 10.751 -21.43 29.337 1 64.43 78 ASP A CA 1
ATOM 620 C C . ASP A 1 78 ? 10.651 -21.307 27.84 1 65.24 78 ASP A C 1
ATOM 621 O O . ASP A 1 78 ? 9.582 -21.017 27.311 1 65.69 78 ASP A O 1
ATOM 626 N N . GLY A 1 79 ? 11.777 -21.499 27.172 1 65.34 79 GLY A N 1
ATOM 627 C CA . GLY A 1 79 ? 11.854 -21.365 25.726 1 65.92 79 GLY A CA 1
ATOM 628 C C . GLY A 1 79 ? 11.659 -19.924 25.31 1 66.33 79 GLY A C 1
ATOM 629 O O . GLY A 1 79 ? 12.446 -19.053 25.686 1 66.82 79 GLY A O 1
ATOM 630 N N . ASN A 1 80 ? 10.578 -19.657 24.573 1 65.86 80 ASN A N 1
ATOM 631 C CA . ASN A 1 80 ? 10.236 -18.323 24.101 1 65.63 80 ASN A CA 1
ATOM 632 C C . ASN A 1 80 ? 9.557 -17.455 25.195 1 64.66 80 ASN A C 1
ATOM 633 O O . ASN A 1 80 ? 9.524 -16.233 25.069 1 64.67 80 ASN A O 1
ATOM 638 N N . GLU A 1 81 ? 9.029 -18.079 26.264 1 63.13 81 GLU A N 1
ATOM 639 C CA . GLU A 1 81 ? 8.345 -17.34 27.32 1 62.03 81 GLU A CA 1
ATOM 640 C C . GLU A 1 81 ? 9.239 -16.931 28.492 1 60.66 81 GLU A C 1
ATOM 641 O O . GLU A 1 81 ? 10.101 -17.681 28.939 1 60.5 81 GLU A O 1
ATOM 647 N N . TYR A 1 82 ? 9.033 -15.706 28.961 1 59.29 82 TYR A N 1
ATOM 648 C CA . TYR A 1 82 ? 9.788 -15.13 30.052 1 58.53 82 TYR A CA 1
ATOM 649 C C . TYR A 1 82 ? 8.808 -14.719 31.126 1 58.93 82 TYR A C 1
ATOM 650 O O . TYR A 1 82 ? 8.013 -13.786 30.951 1 58.23 82 TYR A O 1
ATOM 659 N N . VAL A 1 83 ? 8.843 -15.467 32.237 1 59.74 83 VAL A N 1
ATOM 660 C CA . VAL A 1 83 ? 7.945 -15.263 33.357 1 60.54 83 VAL A CA 1
ATOM 661 C C . VAL A 1 83 ? 8.55 -14.376 34.432 1 61.32 83 VAL A C 1
ATOM 662 O O . VAL A 1 83 ? 9.649 -14.617 34.913 1 61.71 83 VAL A O 1
ATOM 666 N N . PHE A 1 84 ? 7.839 -13.325 34.768 1 61.59 84 PHE A N 1
ATOM 667 C CA . PHE A 1 84 ? 8.189 -12.396 35.833 1 62.17 84 PHE A CA 1
ATOM 668 C C . PHE A 1 84 ? 7.1 -12.535 36.914 1 63.08 84 PHE A C 1
ATOM 669 O O . PHE A 1 84 ? 6.04 -13.13 36.669 1 62.84 84 PHE A O 1
ATOM 677 N N . MET A 1 85 ? 7.361 -12.013 38.11 1 63.87 85 MET A N 1
ATOM 678 C CA . MET A 1 85 ? 6.401 -12.115 39.196 1 65.5 85 MET A CA 1
ATOM 679 C C . MET A 1 85 ? 6.342 -10.81 39.955 1 66.32 85 MET A C 1
ATOM 680 O O . MET A 1 85 ? 7.383 -10.234 40.26 1 66.46 85 MET A O 1
ATOM 685 N N . ASP A 1 86 ? 5.134 -10.349 40.278 1 66.72 86 ASP A N 1
ATOM 686 C CA . ASP A 1 86 ? 4.943 -9.13 41.053 1 68.24 86 ASP A CA 1
ATOM 687 C C . ASP A 1 86 ? 5.515 -9.361 42.463 1 70.04 86 ASP A C 1
ATOM 688 O O . ASP A 1 86 ? 5.19 -10.361 43.094 1 69.8 86 ASP A O 1
ATOM 693 N N . LYS A 1 87 ? 6.418 -8.483 42.918 1 71.74 87 LYS A N 1
ATOM 694 C CA . LYS A 1 87 ? 7.039 -8.638 44.23 1 74.3 87 LYS A CA 1
ATOM 695 C C . LYS A 1 87 ? 6.012 -8.53 45.383 1 76.63 87 LYS A C 1
ATOM 696 O O . LYS A 1 87 ? 6.266 -9.033 46.477 1 76.58 87 LYS A O 1
ATOM 702 N N . GLU A 1 88 ? 4.859 -7.879 45.136 1 78.11 88 GLU A N 1
ATOM 703 C CA . GLU A 1 88 ? 3.849 -7.717 46.168 1 79.74 88 GLU A CA 1
ATOM 704 C C . GLU A 1 88 ? 2.801 -8.85 46.187 1 79.75 88 GLU A C 1
ATOM 705 O O . GLU A 1 88 ? 2.81 -9.641 47.125 1 80.3 88 GLU A O 1
ATOM 711 N N . ASP A 1 89 ? 1.921 -8.943 45.177 1 78.83 89 ASP A N 1
ATOM 712 C CA . ASP A 1 89 ? 0.853 -9.942 45.19 1 78.38 89 ASP A CA 1
ATOM 713 C C . ASP A 1 89 ? 1.176 -11.268 44.472 1 77.01 89 ASP A C 1
ATOM 714 O O . ASP A 1 89 ? 0.276 -12.093 44.311 1 76.89 89 ASP A O 1
ATOM 719 N N . TYR A 1 90 ? 2.441 -11.476 44.063 1 75.77 90 TYR A N 1
ATOM 720 C CA . TYR A 1 90 ? 2.919 -12.701 43.402 1 76.1 90 TYR A CA 1
ATOM 721 C C . TYR A 1 90 ? 2.2 -13.041 42.087 1 74.23 90 TYR A C 1
ATOM 722 O O . TYR A 1 90 ? 2.17 -14.204 41.682 1 73.99 90 TYR A O 1
ATOM 731 N N . THR A 1 91 ? 1.643 -12.03 41.416 1 72.99 91 THR A N 1
ATOM 732 C CA . THR A 1 91 ? 0.969 -12.234 40.139 1 71.98 91 THR A CA 1
ATOM 733 C C . THR A 1 91 ? 2.001 -12.467 39.055 1 70.49 91 THR A C 1
ATOM 734 O O . THR A 1 91 ? 2.944 -11.69 38.937 1 70.53 91 THR A O 1
ATOM 738 N N . PRO A 1 92 ? 1.843 -13.528 38.251 1 69.09 92 PRO A N 1
ATOM 739 C CA . PRO A 1 92 ? 2.792 -13.754 37.153 1 68.25 92 PRO A CA 1
ATOM 740 C C . PRO A 1 92 ? 2.555 -12.845 35.932 1 67.14 92 PRO A C 1
ATOM 741 O O . PRO A 1 92 ? 1.42 -12.518 35.591 1 67.57 92 PRO A O 1
ATOM 745 N N . TYR A 1 93 ? 3.627 -12.46 35.262 1 65.75 93 TYR A N 1
ATOM 746 C CA . TYR A 1 93 ? 3.548 -11.652 34.049 1 64.61 93 TYR A CA 1
ATOM 747 C C . TYR A 1 93 ? 4.379 -12.371 33.013 1 63.69 93 TYR A C 1
ATOM 748 O O . TYR A 1 93 ? 5.593 -12.459 33.178 1 64.2 93 TYR A O 1
ATOM 757 N N . THR A 1 94 ? 3.742 -12.924 31.979 1 62.25 94 THR A N 1
ATOM 758 C CA . THR A 1 94 ? 4.472 -13.649 30.948 1 61.38 94 THR A CA 1
ATOM 759 C C . THR A 1 94 ? 4.633 -12.851 29.677 1 59.49 94 THR A C 1
ATOM 760 O O . THR A 1 94 ? 3.646 -12.45 29.073 1 59.45 94 THR A O 1
ATOM 764 N N . PHE A 1 95 ? 5.879 -12.649 29.26 1 58.17 95 PHE A N 1
ATOM 765 C CA . PHE A 1 95 ? 6.226 -11.972 28.009 1 57.41 95 PHE A CA 1
ATOM 766 C C . PHE A 1 95 ? 6.804 -12.988 27.016 1 57.34 95 PHE A C 1
ATOM 767 O O . PHE A 1 95 ? 7.423 -13.971 27.42 1 57.38 95 PHE A O 1
ATOM 775 N N . THR A 1 96 ? 6.669 -12.717 25.719 1 56.97 96 THR A N 1
ATOM 776 C CA . THR A 1 96 ? 7.355 -13.509 24.699 1 56.76 96 THR A CA 1
ATOM 777 C C . THR A 1 96 ? 8.708 -12.81 24.459 1 56.9 96 THR A C 1
ATOM 778 O O . THR A 1 96 ? 8.886 -11.624 24.783 1 57.02 96 THR A O 1
ATOM 782 N N . LYS A 1 97 ? 9.662 -13.54 23.892 1 56.77 97 LYS A N 1
ATOM 783 C CA . LYS A 1 97 ? 10.99 -13.011 23.591 1 57.62 97 LYS A CA 1
ATOM 784 C C . LYS A 1 97 ? 10.904 -11.75 22.694 1 57.98 97 LYS A C 1
ATOM 785 O O . LYS A 1 97 ? 11.655 -10.799 22.905 1 58.78 97 LYS A O 1
ATOM 791 N N . ASP A 1 98 ? 9.916 -11.712 21.773 1 57.17 98 ASP A N 1
ATOM 792 C CA . ASP A 1 98 ? 9.671 -10.595 20.852 1 56.93 98 ASP A CA 1
ATOM 793 C C . ASP A 1 98 ? 9.372 -9.279 21.568 1 55.83 98 ASP A C 1
ATOM 794 O O . ASP A 1 98 ? 9.902 -8.241 21.189 1 56.34 98 ASP A O 1
ATOM 799 N N . GLN A 1 99 ? 8.521 -9.335 22.597 1 54.53 99 GLN A N 1
ATOM 800 C CA . GLN A 1 99 ? 8.057 -8.198 23.379 1 54.11 99 GLN A CA 1
ATOM 801 C C . GLN A 1 99 ? 9.125 -7.561 24.268 1 54.3 99 GLN A C 1
ATOM 802 O O . GLN A 1 99 ? 9.002 -6.386 24.627 1 54.26 99 GLN A O 1
ATOM 808 N N . ILE A 1 100 ? 10.13 -8.337 24.68 1 54.1 100 ILE A N 1
ATOM 809 C CA . ILE A 1 100 ? 11.183 -7.831 25.557 1 55.15 100 ILE A CA 1
ATOM 810 C C . ILE A 1 100 ? 12.597 -8.015 25.012 1 56.3 100 ILE A C 1
ATOM 811 O O . ILE A 1 100 ? 13.56 -7.918 25.777 1 56.19 100 ILE A O 1
ATOM 816 N N . GLU A 1 101 ? 12.721 -8.276 23.712 1 57.41 101 GLU A N 1
ATOM 817 C CA . GLU A 1 101 ? 13.973 -8.51 22.992 1 58.99 101 GLU A CA 1
ATOM 818 C C . GLU A 1 101 ? 15.079 -7.488 23.316 1 59.37 101 GLU A C 1
ATOM 819 O O . GLU A 1 101 ? 16.201 -7.893 23.628 1 59.35 101 GLU A O 1
ATOM 825 N N . GLU A 1 102 ? 14.755 -6.182 23.271 1 59.12 102 GLU A N 1
ATOM 826 C CA . GLU A 1 102 ? 15.733 -5.14 23.558 1 60.07 102 GLU A CA 1
ATOM 827 C C . GLU A 1 102 ? 16.109 -5.084 25.042 1 59.95 102 GLU A C 1
ATOM 828 O O . GLU A 1 102 ? 17.248 -4.763 25.367 1 60.43 102 GLU A O 1
ATOM 834 N N . GLU A 1 103 ? 15.176 -5.405 25.925 1 59.08 103 GLU A N 1
ATOM 835 C CA . GLU A 1 103 ? 15.467 -5.449 27.355 1 59.32 103 GLU A CA 1
ATOM 836 C C . GLU A 1 103 ? 16.379 -6.671 27.68 1 58.78 103 GLU A C 1
ATOM 837 O O . GLU A 1 103 ? 17.196 -6.593 28.598 1 58.89 103 GLU A O 1
ATOM 843 N N . LEU A 1 104 ? 16.248 -7.774 26.915 1 57.52 104 LEU A N 1
ATOM 844 C CA . LEU A 1 104 ? 17.032 -8.992 27.114 1 57.71 104 LEU A CA 1
ATOM 845 C C . LEU A 1 104 ? 18.533 -8.812 26.841 1 58.31 104 LEU A C 1
ATOM 846 O O . LEU A 1 104 ? 19.341 -9.583 27.351 1 59.02 104 LEU A O 1
ATOM 851 N N . LEU A 1 105 ? 18.908 -7.799 26.06 1 58 105 LEU A N 1
ATOM 852 C CA . LEU A 1 105 ? 20.318 -7.48 25.839 1 58.69 105 LEU A CA 1
ATOM 853 C C . LEU A 1 105 ? 20.985 -6.912 27.105 1 59.68 105 LEU A C 1
ATOM 854 O O . LEU A 1 105 ? 22.212 -6.869 27.176 1 59.53 105 LEU A O 1
ATOM 859 N N . PHE A 1 106 ? 20.195 -6.469 28.092 1 60.88 106 PHE A N 1
ATOM 860 C CA . PHE A 1 106 ? 20.71 -5.864 29.311 1 62.73 106 PHE A CA 1
ATOM 861 C C . PHE A 1 106 ? 20.419 -6.679 30.56 1 64.09 106 PHE A C 1
ATOM 862 O O . PHE A 1 106 ? 21.166 -6.572 31.527 1 64.46 106 PHE A O 1
ATOM 870 N N . MET A 1 107 ? 19.349 -7.484 30.554 1 64.7 107 MET A N 1
ATOM 871 C CA . MET A 1 107 ? 18.981 -8.257 31.729 1 66.01 107 MET A CA 1
ATOM 872 C C . MET A 1 107 ? 19.787 -9.51 31.884 1 67.8 107 MET A C 1
ATOM 873 O O . MET A 1 107 ? 19.691 -10.42 31.054 1 67.75 107 MET A O 1
ATOM 878 N N . PRO A 1 108 ? 20.551 -9.604 32.987 1 69.26 108 PRO A N 1
ATOM 879 C CA . PRO A 1 108 ? 21.293 -10.843 33.236 1 70.7 108 PRO A CA 1
ATOM 880 C C . PRO A 1 108 ? 20.345 -12.004 33.571 1 72.97 108 PRO A C 1
ATOM 881 O O . PRO A 1 108 ? 19.163 -11.797 33.883 1 72.95 108 PRO A O 1
ATOM 885 N N . GLU A 1 109 ? 20.864 -13.231 33.522 1 74.66 109 GLU A N 1
ATOM 886 C CA . GLU A 1 109 ? 20.051 -14.421 33.758 1 76.64 109 GLU A CA 1
ATOM 887 C C . GLU A 1 109 ? 19.444 -14.501 35.162 1 77.28 109 GLU A C 1
ATOM 888 O O . GLU A 1 109 ? 18.457 -15.215 35.336 1 77.7 109 GLU A O 1
ATOM 894 N N . GLY A 1 110 ? 19.953 -13.729 36.113 1 77.44 110 GLY A N 1
ATOM 895 C CA . GLY A 1 110 ? 19.366 -13.691 37.448 1 78.38 110 GLY A CA 1
ATOM 896 C C . GLY A 1 110 ? 18.46 -12.495 37.696 1 79.45 110 GLY A C 1
ATOM 897 O O . GLY A 1 110 ? 18.087 -12.223 38.842 1 79.67 110 GLY A O 1
ATOM 898 N N . GLY A 1 111 ? 18.108 -11.762 36.639 1 79.81 111 GLY A N 1
ATOM 899 C CA . GLY A 1 111 ? 17.299 -10.56 36.782 1 80.62 111 GLY A CA 1
ATOM 900 C C . GLY A 1 111 ? 18.067 -9.449 37.478 1 81.35 111 GLY A C 1
ATOM 901 O O . GLY A 1 111 ? 19.281 -9.558 37.679 1 81.7 111 GLY A O 1
ATOM 902 N N . MET A 1 112 ? 17.371 -8.383 37.883 1 81.4 112 MET A N 1
ATOM 903 C CA . MET A 1 112 ? 18.03 -7.246 38.525 1 81.97 112 MET A CA 1
ATOM 904 C C . MET A 1 112 ? 17.056 -6.393 39.359 1 82.53 112 MET A C 1
ATOM 905 O O . MET A 1 112 ? 15.845 -6.463 39.14 1 82.8 112 MET A O 1
ATOM 910 N N . PRO A 1 113 ? 17.551 -5.571 40.317 1 82.34 113 PRO A N 1
ATOM 911 C CA . PRO A 1 113 ? 16.628 -4.738 41.104 1 82.06 113 PRO A CA 1
ATOM 912 C C . PRO A 1 113 ? 16.028 -3.578 40.309 1 81.4 113 PRO A C 1
ATOM 913 O O . PRO A 1 113 ? 16.538 -3.21 39.251 1 81.66 113 PRO A O 1
ATOM 917 N N . ASP A 1 114 ? 14.941 -3.01 40.834 1 80.54 114 ASP A N 1
ATOM 918 C CA . ASP A 1 114 ? 14.206 -1.895 40.244 1 80.05 114 ASP A CA 1
ATOM 919 C C . ASP A 1 114 ? 13.636 -2.205 38.841 1 78.19 114 ASP A C 1
ATOM 920 O O . ASP A 1 114 ? 13.617 -1.328 37.977 1 78.22 114 ASP A O 1
ATOM 925 N N . MET A 1 115 ? 13.166 -3.443 38.618 1 76.1 115 MET A N 1
ATOM 926 C CA . MET A 1 115 ? 12.527 -3.795 37.348 1 74.36 115 MET A CA 1
ATOM 927 C C . MET A 1 115 ? 11.008 -3.62 37.515 1 72.78 115 MET A C 1
ATOM 928 O O . MET A 1 115 ? 10.461 -4.062 38.519 1 72.74 115 MET A O 1
ATOM 933 N N . GLN A 1 116 ? 10.331 -2.981 36.548 1 71.09 116 GLN A N 1
ATOM 934 C CA . GLN A 1 116 ? 8.883 -2.771 36.594 1 70.25 116 GLN A CA 1
ATOM 935 C C . GLN A 1 116 ? 8.179 -3.297 35.331 1 69.09 116 GLN A C 1
ATOM 936 O O . GLN A 1 116 ? 8.822 -3.513 34.319 1 69.16 116 GLN A O 1
ATOM 942 N N . VAL A 1 117 ? 6.866 -3.496 35.388 1 68.39 117 VAL A N 1
ATOM 943 C CA . VAL A 1 117 ? 6.081 -3.865 34.215 1 68.47 117 VAL A CA 1
ATOM 944 C C . VAL A 1 117 ? 5.034 -2.793 33.982 1 68.56 117 VAL A C 1
ATOM 945 O O . VAL A 1 117 ? 4.507 -2.216 34.938 1 69.27 117 VAL A O 1
ATOM 949 N N . LEU A 1 118 ? 4.733 -2.519 32.716 1 67.58 118 LEU A N 1
ATOM 950 C CA . LEU A 1 118 ? 3.713 -1.552 32.364 1 67.32 118 LEU A CA 1
ATOM 951 C C . LEU A 1 118 ? 2.431 -2.307 32.101 1 67.71 118 LEU A C 1
ATOM 952 O O . LEU A 1 118 ? 2.44 -3.295 31.375 1 66.79 118 LEU A O 1
ATOM 957 N N . THR A 1 119 ? 1.326 -1.857 32.691 1 68.91 119 THR A N 1
ATOM 958 C CA . THR A 1 119 ? 0.024 -2.479 32.482 1 70.73 119 THR A CA 1
ATOM 959 C C . THR A 1 119 ? -1.019 -1.396 32.188 1 72.9 119 THR A C 1
ATOM 960 O O . THR A 1 119 ? -0.804 -0.221 32.472 1 72.59 119 THR A O 1
ATOM 964 N N . TRP A 1 120 ? -2.145 -1.795 31.614 1 75.1 120 TRP A N 1
ATOM 965 C CA . TRP A 1 120 ? -3.255 -0.901 31.345 1 77.89 120 TRP A CA 1
ATOM 966 C C . TRP A 1 120 ? -4.504 -1.723 31.578 1 79.92 120 TRP A C 1
ATOM 967 O O . TRP A 1 120 ? -4.818 -2.573 30.744 1 80.62 120 TRP A O 1
ATOM 978 N N . ASP A 1 121 ? -5.184 -1.517 32.727 1 80.66 121 ASP A N 1
ATOM 979 C CA . ASP A 1 121 ? -6.412 -2.242 33.078 1 81.42 121 ASP A CA 1
ATOM 980 C C . ASP A 1 121 ? -6.268 -3.768 32.938 1 81.24 121 ASP A C 1
ATOM 981 O O . ASP A 1 121 ? -7.032 -4.406 32.211 1 81.99 121 ASP A O 1
ATOM 986 N N . GLY A 1 122 ? -5.252 -4.329 33.582 1 79.95 122 GLY A N 1
ATOM 987 C CA . GLY A 1 122 ? -5.011 -5.767 33.54 1 78.65 122 GLY A CA 1
ATOM 988 C C . GLY A 1 122 ? -4.248 -6.286 32.335 1 76.32 122 GLY A C 1
ATOM 989 O O . GLY A 1 122 ? -3.802 -7.433 32.349 1 76.39 122 GLY A O 1
ATOM 990 N N . GLN A 1 123 ? -4.082 -5.462 31.282 1 74.11 123 GLN A N 1
ATOM 991 C CA . GLN A 1 123 ? -3.345 -5.893 30.091 1 72.14 123 GLN A CA 1
ATOM 992 C C . GLN A 1 123 ? -1.851 -5.621 30.257 1 69.29 123 GLN A C 1
ATOM 993 O O . GLN A 1 123 ? -1.472 -4.487 30.526 1 68.76 123 GLN A O 1
ATOM 999 N N . LEU A 1 124 ? -1.005 -6.652 30.094 1 67.06 124 LEU A N 1
ATOM 1000 C CA . LEU A 1 124 ? 0.446 -6.506 30.217 1 65.57 124 LEU A CA 1
ATOM 1001 C C . LEU A 1 124 ? 0.997 -5.854 28.937 1 64.78 124 LEU A C 1
ATOM 1002 O O . LEU A 1 124 ? 0.7 -6.317 27.832 1 64.8 124 LEU A O 1
ATOM 1007 N N . LEU A 1 125 ? 1.771 -4.77 29.079 1 63.76 125 LEU A N 1
ATOM 1008 C CA . LEU A 1 125 ? 2.288 -4.048 27.924 1 63.44 125 LEU A CA 1
ATOM 1009 C C . LEU A 1 125 ? 3.791 -4.198 27.668 1 63.87 125 LEU A C 1
ATOM 1010 O O . LEU A 1 125 ? 4.176 -4.58 26.57 1 64.48 125 LEU A O 1
ATOM 1015 N N . ALA A 1 126 ? 4.64 -3.857 28.642 1 63.33 126 ALA A N 1
ATOM 1016 C CA . ALA A 1 126 ? 6.082 -3.812 28.437 1 62.99 126 ALA A CA 1
ATOM 1017 C C . ALA A 1 126 ? 6.872 -4.028 29.751 1 62.29 126 ALA A C 1
ATOM 1018 O O . ALA A 1 126 ? 6.291 -3.976 30.823 1 61.85 126 ALA A O 1
ATOM 1020 N N . LEU A 1 127 ? 8.189 -4.291 29.655 1 61.98 127 LEU A N 1
ATOM 1021 C CA . LEU A 1 127 ? 9.09 -4.437 30.782 1 62.33 127 LEU A CA 1
ATOM 1022 C C . LEU A 1 127 ? 9.971 -3.184 30.833 1 63.02 127 LEU A C 1
ATOM 1023 O O . LEU A 1 127 ? 10.601 -2.85 29.841 1 62.74 127 LEU A O 1
ATOM 1028 N N . GLU A 1 128 ? 10.001 -2.485 31.971 1 63.81 128 GLU A N 1
ATOM 1029 C CA . GLU A 1 128 ? 10.802 -1.273 32.16 1 64.85 128 GLU A CA 1
ATOM 1030 C C . GLU A 1 128 ? 11.993 -1.536 33.082 1 65.32 128 GLU A C 1
ATOM 1031 O O . GLU A 1 128 ? 11.808 -1.869 34.246 1 64.9 128 GLU A O 1
ATOM 1037 N N . LEU A 1 129 ? 13.216 -1.392 32.564 1 65.9 129 LEU A N 1
ATOM 1038 C CA . LEU A 1 129 ? 14.432 -1.656 33.334 1 66.51 129 LEU A CA 1
ATOM 1039 C C . LEU A 1 129 ? 14.98 -0.385 34.007 1 67.02 129 LEU A C 1
ATOM 1040 O O . LEU A 1 129 ? 14.697 0.727 33.553 1 67.22 129 LEU A O 1
ATOM 1045 N N . PRO A 1 130 ? 15.825 -0.523 35.054 1 67.02 130 PRO A N 1
ATOM 1046 C CA . PRO A 1 130 ? 16.428 0.677 35.663 1 67.35 130 PRO A CA 1
ATOM 1047 C C . PRO A 1 130 ? 17.439 1.381 34.732 1 67.2 130 PRO A C 1
ATOM 1048 O O . PRO A 1 130 ? 17.604 0.997 33.573 1 67.28 130 PRO A O 1
ATOM 1052 N N . GLN A 1 131 ? 18.083 2.443 35.223 1 66.54 131 GLN A N 1
ATOM 1053 C CA . GLN A 1 131 ? 19.032 3.225 34.437 1 66.19 131 GLN A CA 1
ATOM 1054 C C . GLN A 1 131 ? 20.314 2.459 34.068 1 64.33 131 GLN A C 1
ATOM 1055 O O . GLN A 1 131 ? 20.748 2.495 32.917 1 63.85 131 GLN A O 1
ATOM 1061 N N . THR A 1 132 ? 20.926 1.79 35.044 1 63.1 132 THR A N 1
ATOM 1062 C CA . THR A 1 132 ? 22.181 1.08 34.815 1 62.52 132 THR A CA 1
ATOM 1063 C C . THR A 1 132 ? 22.089 -0.416 35.107 1 61.67 132 THR A C 1
ATOM 1064 O O . THR A 1 132 ? 21.214 -0.844 35.857 1 61.66 132 THR A O 1
ATOM 1068 N N . VAL A 1 133 ? 23.035 -1.203 34.564 1 60.95 133 VAL A N 1
ATOM 1069 C CA . VAL A 1 133 ? 23.129 -2.635 34.851 1 60.61 133 VAL A CA 1
ATOM 1070 C C . VAL A 1 133 ? 24.612 -3.051 34.97 1 60.43 133 VAL A C 1
ATOM 1071 O O . VAL A 1 133 ? 25.466 -2.473 34.302 1 60.83 133 VAL A O 1
ATOM 1075 N N . ASP A 1 134 ? 24.926 -4.021 35.835 1 59.76 134 ASP A N 1
ATOM 1076 C CA . ASP A 1 134 ? 26.277 -4.546 35.956 1 59.95 134 ASP A CA 1
ATOM 1077 C C . ASP A 1 134 ? 26.313 -5.898 35.217 1 60.11 134 ASP A C 1
ATOM 1078 O O . ASP A 1 134 ? 25.578 -6.809 35.589 1 60.21 134 ASP A O 1
ATOM 1083 N N . LEU A 1 135 ? 27.117 -6.003 34.138 1 59.47 135 LEU A N 1
ATOM 1084 C CA . LEU A 1 135 ? 27.236 -7.228 33.345 1 59.34 135 LEU A CA 1
ATOM 1085 C C . LEU A 1 135 ? 28.683 -7.658 33.175 1 59.11 135 LEU A C 1
ATOM 1086 O O . LEU A 1 135 ? 29.566 -6.819 33.042 1 58.45 135 LEU A O 1
ATOM 1091 N N . GLU A 1 136 ? 28.922 -8.969 33.126 1 59.24 136 GLU A N 1
ATOM 1092 C CA . GLU A 1 136 ? 30.266 -9.512 32.941 1 59.66 136 GLU A CA 1
ATOM 1093 C C . GLU A 1 136 ? 30.656 -9.595 31.453 1 59.37 136 GLU A C 1
ATOM 1094 O O . GLU A 1 136 ? 29.843 -9.995 30.616 1 59.47 136 GLU A O 1
ATOM 1100 N N . ILE A 1 137 ? 31.9 -9.222 31.133 1 59.07 137 ILE A N 1
ATOM 1101 C CA . ILE A 1 137 ? 32.456 -9.31 29.781 1 59.55 137 ILE A CA 1
ATOM 1102 C C . ILE A 1 137 ? 32.818 -10.775 29.521 1 59.83 137 ILE A C 1
ATOM 1103 O O . ILE A 1 137 ? 33.611 -11.318 30.281 1 59.24 137 ILE A O 1
ATOM 1108 N N . VAL A 1 138 ? 32.273 -11.414 28.467 1 60.46 138 VAL A N 1
ATOM 1109 C CA . VAL A 1 138 ? 32.653 -12.79 28.166 1 61.6 138 VAL A CA 1
ATOM 1110 C C . VAL A 1 138 ? 33.76 -12.813 27.118 1 62.58 138 VAL A C 1
ATOM 1111 O O . VAL A 1 138 ? 34.7 -13.584 27.255 1 63.01 138 VAL A O 1
ATOM 1115 N N . GLU A 1 139 ? 33.683 -11.938 26.109 1 62.68 139 GLU A N 1
ATOM 1116 C CA . GLU A 1 139 ? 34.672 -11.913 25.044 1 62.72 139 GLU A CA 1
ATOM 1117 C C . GLU A 1 139 ? 35.211 -10.527 24.782 1 61.31 139 GLU A C 1
ATOM 1118 O O . GLU A 1 139 ? 34.452 -9.609 24.51 1 60.68 139 GLU A O 1
ATOM 1124 N N . THR A 1 140 ? 36.53 -10.384 24.847 1 60.56 140 THR A N 1
ATOM 1125 C CA . THR A 1 140 ? 37.258 -9.159 24.529 1 60.84 140 THR A CA 1
ATOM 1126 C C . THR A 1 140 ? 38.724 -9.488 24.309 1 61.62 140 THR A C 1
ATOM 1127 O O . THR A 1 140 ? 39.229 -10.494 24.806 1 61.08 140 THR A O 1
ATOM 1131 N N . ALA A 1 141 ? 39.416 -8.631 23.574 1 63.03 141 ALA A N 1
ATOM 1132 C CA . ALA A 1 141 ? 40.845 -8.791 23.331 1 65.1 141 ALA A CA 1
ATOM 1133 C C . ALA A 1 141 ? 41.609 -8.698 24.663 1 67.59 141 ALA A C 1
ATOM 1134 O O . ALA A 1 141 ? 41.16 -7.998 25.578 1 67.69 141 ALA A O 1
ATOM 1136 N N . PRO A 1 142 ? 42.748 -9.407 24.818 1 69.13 142 PRO A N 1
ATOM 1137 C CA . PRO A 1 142 ? 43.483 -9.337 26.092 1 70.72 142 PRO A CA 1
ATOM 1138 C C . PRO A 1 142 ? 43.754 -7.913 26.576 1 72.85 142 PRO A C 1
ATOM 1139 O O . PRO A 1 142 ? 44.157 -7.061 25.78 1 73.23 142 PRO A O 1
ATOM 1143 N N . GLY A 1 143 ? 43.444 -7.656 27.846 1 73.94 143 GLY A N 1
ATOM 1144 C CA . GLY A 1 143 ? 43.629 -6.347 28.454 1 75.75 143 GLY A CA 1
ATOM 1145 C C . GLY A 1 143 ? 45.08 -5.931 28.447 1 77.87 143 GLY A C 1
ATOM 1146 O O . GLY A 1 143 ? 45.918 -6.586 29.071 1 78.43 143 GLY A O 1
ATOM 1147 N N . ILE A 1 144 ? 45.401 -4.887 27.683 1 78.91 144 ILE A N 1
ATOM 1148 C CA . ILE A 1 144 ? 46.783 -4.422 27.566 1 80.45 144 ILE A CA 1
ATOM 1149 C C . ILE A 1 144 ? 46.956 -2.939 27.944 1 81.02 144 ILE A C 1
ATOM 1150 O O . ILE A 1 144 ? 46.094 -2.351 28.599 1 81.25 144 ILE A O 1
ATOM 1155 N N . SER A 1 150 ? 45.172 6.578 26.998 1 92.01 150 SER A N 1
ATOM 1156 C CA . SER A 1 150 ? 45.047 6.34 25.561 1 92.42 150 SER A CA 1
ATOM 1157 C C . SER A 1 150 ? 43.851 7.081 24.974 1 92.02 150 SER A C 1
ATOM 1158 O O . SER A 1 150 ? 43.975 7.702 23.918 1 92.23 150 SER A O 1
ATOM 1161 N N . ALA A 1 151 ? 42.697 7.025 25.685 1 91.13 151 ALA A N 1
ATOM 1162 C CA . ALA A 1 151 ? 41.376 7.559 25.317 1 90.58 151 ALA A CA 1
ATOM 1163 C C . ALA A 1 151 ? 40.762 6.803 24.137 1 89.4 151 ALA A C 1
ATOM 1164 O O . ALA A 1 151 ? 39.986 7.381 23.383 1 89.69 151 ALA A O 1
ATOM 1166 N N . ARG A 1 152 ? 41.096 5.514 23.984 1 87.74 152 ARG A N 1
ATOM 1167 C CA . ARG A 1 152 ? 40.555 4.715 22.897 1 86.58 152 ARG A CA 1
ATOM 1168 C C . ARG A 1 152 ? 39.821 3.476 23.428 1 84.28 152 ARG A C 1
ATOM 1169 O O . ARG A 1 152 ? 40.244 2.87 24.415 1 84.32 152 ARG A O 1
ATOM 1177 N N . ASN A 1 153 ? 38.704 3.12 22.789 1 81.91 153 ASN A N 1
ATOM 1178 C CA . ASN A 1 153 ? 37.907 1.976 23.211 1 79.87 153 ASN A CA 1
ATOM 1179 C C . ASN A 1 153 ? 38.01 0.812 22.22 1 77.25 153 ASN A C 1
ATOM 1180 O O . ASN A 1 153 ? 38.403 1.004 21.071 1 77.58 153 ASN A O 1
ATOM 1185 N N . LYS A 1 154 ? 37.638 -0.395 22.673 1 74.55 154 LYS A N 1
ATOM 1186 C CA . LYS A 1 154 ? 37.636 -1.645 21.912 1 72.53 154 LYS A CA 1
ATOM 1187 C C . LYS A 1 154 ? 36.306 -2.395 22.156 1 70.32 154 LYS A C 1
ATOM 1188 O O . LYS A 1 154 ? 35.645 -2.162 23.171 1 70.21 154 LYS A O 1
ATOM 1194 N N . PRO A 1 155 ? 35.9 -3.317 21.263 1 68.51 155 PRO A N 1
ATOM 1195 C CA . PRO A 1 155 ? 34.623 -4.019 21.476 1 67.19 155 PRO A CA 1
ATOM 1196 C C . PRO A 1 155 ? 34.683 -5.104 22.548 1 65.58 155 PRO A C 1
ATOM 1197 O O . PRO A 1 155 ? 35.718 -5.728 22.757 1 65.66 155 PRO A O 1
ATOM 1201 N N . ALA A 1 156 ? 33.557 -5.338 23.212 1 63.85 156 ALA A N 1
ATOM 1202 C CA . ALA A 1 156 ? 33.451 -6.372 24.23 1 62.94 156 ALA A CA 1
ATOM 1203 C C . ALA A 1 156 ? 32.068 -6.996 24.173 1 61.94 156 ALA A C 1
ATOM 1204 O O . ALA A 1 156 ? 31.076 -6.283 24.105 1 62.17 156 ALA A O 1
ATOM 1206 N N . THR A 1 157 ? 31.997 -8.321 24.176 1 61.04 157 THR A N 1
ATOM 1207 C CA . THR A 1 157 ? 30.729 -9.044 24.163 1 60.59 157 THR A CA 1
ATOM 1208 C C . THR A 1 157 ? 30.391 -9.368 25.608 1 59.49 157 THR A C 1
ATOM 1209 O O . THR A 1 157 ? 31.198 -9.949 26.305 1 59.34 157 THR A O 1
ATOM 1213 N N . LEU A 1 158 ? 29.228 -8.959 26.063 1 58.75 158 LEU A N 1
ATOM 1214 C CA . LEU A 1 158 ? 28.789 -9.181 27.431 1 58.75 158 LEU A CA 1
ATOM 1215 C C . LEU A 1 158 ? 28.06 -10.525 27.561 1 58.83 158 LEU A C 1
ATOM 1216 O O . LEU A 1 158 ? 27.817 -11.196 26.549 1 58.6 158 LEU A O 1
ATOM 1221 N N . SER A 1 159 ? 27.747 -10.945 28.798 1 58.74 159 SER A N 1
ATOM 1222 C CA . SER A 1 159 ? 27.064 -12.215 29.056 1 59.5 159 SER A CA 1
ATOM 1223 C C . SER A 1 159 ? 25.728 -12.362 28.304 1 60.04 159 SER A C 1
ATOM 1224 O O . SER A 1 159 ? 25.372 -13.467 27.905 1 60.8 159 SER A O 1
ATOM 1227 N N . THR A 1 160 ? 25.025 -11.253 28.06 1 59.37 160 THR A N 1
ATOM 1228 C CA . THR A 1 160 ? 23.756 -11.265 27.331 1 59.65 160 THR A CA 1
ATOM 1229 C C . THR A 1 160 ? 23.904 -11.283 25.777 1 59.46 160 THR A C 1
ATOM 1230 O O . THR A 1 160 ? 22.901 -11.304 25.07 1 58.7 160 THR A O 1
ATOM 1234 N N . GLY A 1 161 ? 25.13 -11.227 25.272 1 59.98 161 GLY A N 1
ATOM 1235 C CA . GLY A 1 161 ? 25.384 -11.181 23.835 1 61.37 161 GLY A CA 1
ATOM 1236 C C . GLY A 1 161 ? 25.574 -9.772 23.28 1 63.06 161 GLY A C 1
ATOM 1237 O O . GLY A 1 161 ? 25.967 -9.606 22.122 1 63.71 161 GLY A O 1
ATOM 1238 N N . LEU A 1 162 ? 25.294 -8.746 24.094 1 63.63 162 LEU A N 1
ATOM 1239 C CA . LEU A 1 162 ? 25.427 -7.342 23.726 1 65.17 162 LEU A CA 1
ATOM 1240 C C . LEU A 1 162 ? 26.891 -6.965 23.46 1 66.24 162 LEU A C 1
ATOM 1241 O O . LEU A 1 162 ? 27.76 -7.336 24.24 1 66.62 162 LEU A O 1
ATOM 1246 N N . VAL A 1 163 ? 27.169 -6.243 22.363 1 66.49 163 VAL A N 1
ATOM 1247 C CA . VAL A 1 163 ? 28.531 -5.806 22.042 1 66.91 163 VAL A CA 1
ATOM 1248 C C . VAL A 1 163 ? 28.655 -4.317 22.33 1 66.53 163 VAL A C 1
ATOM 1249 O O . VAL A 1 163 ? 27.883 -3.537 21.787 1 66.44 163 VAL A O 1
ATOM 1253 N N . ILE A 1 164 ? 29.605 -3.921 23.19 1 66.39 164 ILE A N 1
ATOM 1254 C CA . ILE A 1 164 ? 29.774 -2.518 23.601 1 66.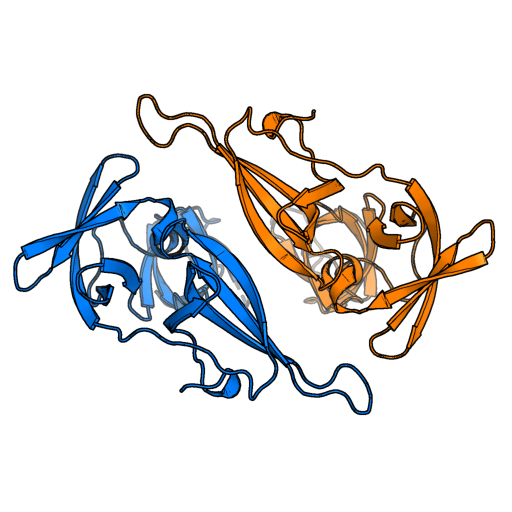77 164 ILE A CA 1
ATOM 1255 C C . ILE A 1 164 ? 31.249 -2.057 23.547 1 65.88 164 ILE A C 1
ATOM 1256 O O . ILE A 1 164 ? 32.147 -2.888 23.556 1 66.11 164 ILE A O 1
ATOM 1261 N N . GLN A 1 165 ? 31.497 -0.742 23.503 1 64.9 165 GLN A N 1
ATOM 1262 C CA . GLN A 1 165 ? 32.853 -0.189 23.463 1 64.54 165 GLN A CA 1
ATOM 1263 C C . GLN A 1 165 ? 33.386 0.087 24.868 1 63.55 165 GLN A C 1
ATOM 1264 O O . GLN A 1 165 ? 32.775 0.837 25.633 1 63.17 165 GLN A O 1
ATOM 1270 N N . VAL A 1 166 ? 34.518 -0.54 25.212 1 63.04 166 VAL A N 1
ATOM 1271 C CA . VAL A 1 166 ? 35.129 -0.434 26.537 1 63.34 166 VAL A CA 1
ATOM 1272 C C . VAL A 1 166 ? 36.627 -0.068 26.453 1 64.52 166 VAL A C 1
ATOM 1273 O O . VAL A 1 166 ? 37.286 -0.392 25.472 1 64.88 166 VAL A O 1
ATOM 1277 N N . PRO A 1 167 ? 37.199 0.575 27.488 1 64.9 167 PRO A N 1
ATOM 1278 C CA . PRO A 1 167 ? 38.641 0.876 27.468 1 65.61 167 PRO A CA 1
ATOM 1279 C C . PRO A 1 167 ? 39.53 -0.357 27.248 1 66.38 167 PRO A C 1
ATOM 1280 O O . PRO A 1 167 ? 39.182 -1.461 27.664 1 66.74 167 PRO A O 1
ATOM 1284 N N . GLU A 1 168 ? 40.679 -0.152 26.582 1 66.61 168 GLU A N 1
ATOM 1285 C CA . GLU A 1 168 ? 41.685 -1.155 26.217 1 67.18 168 GLU A CA 1
ATOM 1286 C C . GLU A 1 168 ? 42.083 -2.138 27.33 1 66.44 168 GLU A C 1
ATOM 1287 O O . GLU A 1 168 ? 42.171 -3.339 27.084 1 66.48 168 GLU A O 1
ATOM 1293 N N . TYR A 1 169 ? 42.363 -1.626 28.532 1 65.57 169 TYR A N 1
ATOM 1294 C CA . TYR A 1 169 ? 42.85 -2.424 29.646 1 65.25 169 TYR A CA 1
ATOM 1295 C C . TYR A 1 169 ? 41.871 -3.475 30.172 1 63.96 169 TYR A C 1
ATOM 1296 O O . TYR A 1 169 ? 42.3 -4.359 30.908 1 63.71 169 TYR A O 1
ATOM 1305 N N . LEU A 1 170 ? 40.579 -3.38 29.833 1 63.17 170 LEU A N 1
ATOM 1306 C CA . LEU A 1 170 ? 39.599 -4.356 30.317 1 63.07 170 LEU A CA 1
ATOM 1307 C C . LEU A 1 170 ? 39.9 -5.781 29.833 1 63.17 170 LEU A C 1
ATOM 1308 O O . LEU A 1 170 ? 40.35 -5.98 28.706 1 63.13 170 LEU A O 1
ATOM 1313 N N . SER A 1 171 ? 39.663 -6.767 30.694 1 62.92 171 SER A N 1
ATOM 1314 C CA . SER A 1 171 ? 39.91 -8.164 30.379 1 63.05 171 SER A CA 1
ATOM 1315 C C . SER A 1 171 ? 38.626 -9.002 30.482 1 62.48 171 SER A C 1
ATOM 1316 O O . SER A 1 171 ? 37.687 -8.615 31.181 1 62.35 171 SER A O 1
ATOM 1319 N N . PRO A 1 172 ? 38.574 -10.182 29.826 1 62.14 172 PRO A N 1
ATOM 1320 C CA . PRO A 1 172 ? 37.394 -11.05 29.968 1 62.04 172 PRO A CA 1
ATOM 1321 C C . PRO A 1 172 ? 37.179 -11.464 31.425 1 62.14 172 PRO A C 1
ATOM 1322 O O . PRO A 1 172 ? 38.14 -11.636 32.168 1 61.93 172 PRO A O 1
ATOM 1326 N N . GLY A 1 173 ? 35.922 -11.573 31.829 1 62.26 173 GLY A N 1
ATOM 1327 C CA . GLY A 1 173 ? 35.545 -11.935 33.188 1 62.7 173 GLY A CA 1
ATOM 1328 C C . GLY A 1 173 ? 35.276 -10.754 34.101 1 63.26 173 GLY A C 1
ATOM 1329 O O . GLY A 1 173 ? 34.755 -10.934 35.205 1 63.79 173 GLY A O 1
ATOM 1330 N N . GLU A 1 174 ? 35.631 -9.535 33.665 1 63.16 174 GLU A N 1
ATOM 1331 C CA . GLU A 1 174 ? 35.407 -8.357 34.496 1 63.26 174 GLU A CA 1
ATOM 1332 C C . GLU A 1 174 ? 33.969 -7.91 34.415 1 62.92 174 GLU A C 1
ATOM 1333 O O . GLU A 1 174 ? 33.358 -7.981 33.348 1 63.05 174 GLU A O 1
ATOM 1339 N N . LYS A 1 175 ? 33.402 -7.492 35.552 1 62.28 175 LYS A N 1
ATOM 1340 C CA . LYS A 1 175 ? 32.029 -7.008 35.575 1 62.17 175 LYS A CA 1
ATOM 1341 C C . LYS A 1 175 ? 32.062 -5.49 35.345 1 61.11 175 LYS A C 1
ATOM 1342 O O . LYS A 1 175 ? 32.889 -4.801 35.941 1 61.57 175 LYS A O 1
ATOM 1348 N N . ILE A 1 176 ? 31.209 -4.975 34.446 1 59.62 176 ILE A N 1
ATOM 1349 C CA . ILE A 1 176 ? 31.182 -3.554 34.103 1 59.03 176 ILE A CA 1
ATOM 1350 C C . ILE A 1 176 ? 29.781 -2.94 34.261 1 58.83 176 ILE A C 1
ATOM 1351 O O . ILE A 1 176 ? 28.776 -3.638 34.123 1 58.34 176 ILE A O 1
ATOM 1356 N N . ARG A 1 177 ? 29.726 -1.621 34.499 1 58.83 177 ARG A N 1
ATOM 1357 C CA . ARG A 1 177 ? 28.498 -0.849 34.657 1 59.35 177 ARG A CA 1
ATOM 1358 C C . ARG A 1 177 ? 28.135 -0.244 33.323 1 59.43 177 ARG A C 1
ATOM 1359 O O . ARG A 1 177 ? 28.973 0.379 32.676 1 59.59 177 ARG A O 1
ATOM 1367 N N . ILE A 1 178 ? 26.898 -0.443 32.89 1 59.46 178 ILE A N 1
ATOM 1368 C CA . ILE A 1 178 ? 26.433 0.042 31.596 1 59.81 178 ILE A CA 1
ATOM 1369 C C . ILE A 1 178 ? 25.217 0.939 31.77 1 60.64 178 ILE A C 1
ATOM 1370 O O . ILE A 1 178 ? 24.288 0.569 32.48 1 60.61 178 ILE A O 1
ATOM 1375 N N . HIS A 1 179 ? 25.19 2.088 31.086 1 61.33 179 HIS A N 1
ATOM 1376 C CA . HIS A 1 179 ? 24.01 2.942 31.068 1 62.88 179 HIS A CA 1
ATOM 1377 C C . HIS A 1 179 ? 23.142 2.292 29.989 1 63.6 179 HIS A C 1
ATOM 1378 O O . HIS A 1 179 ? 23.555 2.259 28.838 1 63.87 179 HIS A O 1
ATOM 1385 N N . ILE A 1 180 ? 22.002 1.714 30.359 1 63.94 180 ILE A N 1
ATOM 1386 C CA . ILE A 1 180 ? 21.153 0.957 29.433 1 64.82 180 ILE A CA 1
ATOM 1387 C C . ILE A 1 180 ? 20.646 1.774 28.232 1 66.13 180 ILE A C 1
ATOM 1388 O O . ILE A 1 180 ? 20.848 1.366 27.084 1 66.12 180 ILE A O 1
ATOM 1393 N N . GLU A 1 181 ? 20.02 2.923 28.497 1 66.94 181 GLU A N 1
ATOM 1394 C CA . GLU A 1 181 ? 19.447 3.812 27.489 1 68.02 181 GLU A CA 1
ATOM 1395 C C . GLU A 1 181 ? 20.473 4.255 26.461 1 68 181 GLU A C 1
ATOM 1396 O O . GLU A 1 181 ? 20.202 4.215 25.26 1 68.22 181 GLU A O 1
ATOM 1402 N N . GLU A 1 182 ? 21.655 4.67 26.924 1 67.71 182 GLU A N 1
ATOM 1403 C CA . GLU A 1 182 ? 22.688 5.166 26.025 1 67.84 182 GLU A CA 1
ATOM 1404 C C . GLU A 1 182 ? 23.694 4.135 25.546 1 66.93 182 GLU A C 1
ATOM 1405 O O . GLU A 1 182 ? 24.545 4.482 24.732 1 67.33 182 GLU A O 1
ATOM 1411 N N . ARG A 1 183 ? 23.606 2.884 26.042 1 65.4 183 ARG A N 1
ATOM 1412 C CA . ARG A 1 183 ? 24.497 1.78 25.675 1 64.6 183 ARG A CA 1
ATOM 1413 C C . ARG A 1 183 ? 25.966 2.155 25.879 1 63.36 183 ARG A C 1
ATOM 1414 O O . ARG A 1 183 ? 26.799 1.886 25.01 1 63.22 183 ARG A O 1
ATOM 1422 N N . ARG A 1 184 ? 26.277 2.815 27.008 1 62.19 184 ARG A N 1
ATOM 1423 C CA . ARG A 1 184 ? 27.64 3.256 27.258 1 61.62 184 ARG A CA 1
ATOM 1424 C C . ARG A 1 184 ? 28.257 2.723 28.548 1 60.45 184 ARG A C 1
ATOM 1425 O O . ARG A 1 184 ? 27.598 2.599 29.581 1 59.98 184 ARG A O 1
ATOM 1433 N N . TYR A 1 185 ? 29.547 2.397 28.455 1 59.67 185 TYR A N 1
ATOM 1434 C CA . TYR A 1 185 ? 30.374 1.95 29.557 1 59.31 185 TYR A CA 1
ATOM 1435 C C . TYR A 1 185 ? 30.473 3.117 30.564 1 59.95 185 TYR A C 1
ATOM 1436 O O . TYR A 1 185 ? 30.69 4.26 30.171 1 59.63 185 TYR A O 1
ATOM 1445 N N . MET A 1 186 ? 30.286 2.824 31.845 1 60.68 186 MET A N 1
ATOM 1446 C CA . MET A 1 186 ? 30.362 3.817 32.906 1 62.32 186 MET A CA 1
ATOM 1447 C C . MET A 1 186 ? 31.512 3.574 33.9 1 62.45 186 MET A C 1
ATOM 1448 O O . MET A 1 186 ? 31.834 4.464 34.684 1 63.04 186 MET A O 1
ATOM 1453 N N . GLY A 1 187 ? 32.089 2.382 33.886 1 61.83 187 GLY A N 1
ATOM 1454 C CA . GLY A 1 187 ? 33.148 1.999 34.807 1 62.39 187 GLY A CA 1
ATOM 1455 C C . GLY A 1 187 ? 33.009 0.561 35.263 1 62.87 187 GLY A C 1
ATOM 1456 O O . GLY A 1 187 ? 32.036 -0.105 34.92 1 62.57 187 GLY A O 1
ATOM 1457 N N . ARG A 1 188 ? 33.973 0.064 36.034 1 63.43 188 ARG A N 1
ATOM 1458 C CA . ARG A 1 188 ? 33.905 -1.298 36.56 1 64.74 188 ARG A CA 1
ATOM 1459 C C . ARG A 1 188 ? 32.78 -1.43 37.628 1 64.99 188 ARG A C 1
ATOM 1460 O O . ARG A 1 188 ? 32.516 -0.45 38.351 1 64.48 188 ARG A O 1
ATOM 1468 N N . SER B 1 1 ? -0.346 -13.266 -6.245 1 66.1 1 SER B N 1
ATOM 1469 C CA . SER B 1 1 ? 0.253 -14.56 -6.567 1 65.89 1 SER B CA 1
ATOM 1470 C C . SER B 1 1 ? 1.564 -14.865 -5.81 1 64.61 1 SER B C 1
ATOM 1471 O O . SER B 1 1 ? 1.712 -16.014 -5.39 1 65.29 1 SER B O 1
ATOM 1474 N N . PRO B 1 2 ? 2.516 -13.917 -5.589 1 62.58 2 PRO B N 1
ATOM 1475 C CA . PRO B 1 2 ? 3.727 -14.281 -4.824 1 60.66 2 PRO B CA 1
ATOM 1476 C C . PRO B 1 2 ? 3.477 -14.529 -3.334 1 57.65 2 PRO B C 1
ATOM 1477 O O . PRO B 1 2 ? 2.591 -13.943 -2.734 1 57.2 2 PRO B O 1
ATOM 1481 N N . ARG B 1 3 ? 4.26 -15.419 -2.747 1 55.91 3 ARG B N 1
ATOM 1482 C CA . ARG B 1 3 ? 4.17 -15.73 -1.326 1 54.74 3 ARG B CA 1
ATOM 1483 C C . ARG B 1 3 ? 5.264 -14.963 -0.578 1 52.21 3 ARG B C 1
ATOM 1484 O O . ARG B 1 3 ? 6.253 -14.539 -1.188 1 52.42 3 ARG B O 1
ATOM 1492 N N . ALA B 1 4 ? 5.1 -14.809 0.749 1 49.85 4 ALA B N 1
ATOM 1493 C CA . ALA B 1 4 ? 6.05 -14.1 1.6 1 48.33 4 ALA B CA 1
ATOM 1494 C C . ALA B 1 4 ? 7.448 -14.712 1.575 1 47.26 4 ALA B C 1
ATOM 1495 O O . ALA B 1 4 ? 8.425 -13.973 1.606 1 46.18 4 ALA B O 1
ATOM 1497 N N . ASN B 1 5 ? 7.549 -16.056 1.509 1 47.3 5 ASN B N 1
ATOM 1498 C CA . ASN B 1 5 ? 8.857 -16.721 1.493 1 48.28 5 ASN B CA 1
ATOM 1499 C C . ASN B 1 5 ? 9.672 -16.458 0.218 1 49.1 5 ASN B C 1
ATOM 1500 O O . ASN B 1 5 ? 10.854 -16.785 0.199 1 49.62 5 ASN B O 1
ATOM 1505 N N . GLU B 1 6 ? 9.045 -15.884 -0.832 1 49.02 6 GLU B N 1
ATOM 1506 C CA . GLU B 1 6 ? 9.666 -15.555 -2.117 1 49.64 6 GLU B CA 1
ATOM 1507 C C . GLU B 1 6 ? 10.071 -14.086 -2.252 1 49.59 6 GLU B C 1
ATOM 1508 O O . GLU B 1 6 ? 10.586 -13.692 -3.296 1 50.18 6 GLU B O 1
ATOM 1514 N N . ILE B 1 7 ? 9.767 -13.26 -1.257 1 48.76 7 ILE B N 1
ATOM 1515 C CA . ILE B 1 7 ? 10.125 -11.852 -1.286 1 47.66 7 ILE B CA 1
ATOM 1516 C C . ILE B 1 7 ? 11.594 -11.709 -0.955 1 47.32 7 ILE B C 1
ATOM 1517 O O . ILE B 1 7 ? 12.127 -12.463 -0.139 1 47.79 7 ILE B O 1
ATOM 1522 N N . LYS B 1 8 ? 12.257 -10.774 -1.628 1 46.49 8 LYS B N 1
ATOM 1523 C CA . LYS B 1 8 ? 13.674 -10.488 -1.471 1 46.61 8 LYS B CA 1
ATOM 1524 C C . LYS B 1 8 ? 13.867 -8.996 -1.284 1 47.55 8 LYS B C 1
ATOM 1525 O O . LYS B 1 8 ? 13.027 -8.185 -1.701 1 47.75 8 LYS B O 1
ATOM 1531 N N . LYS B 1 9 ? 15.019 -8.622 -0.708 1 47.59 9 LYS B N 1
ATOM 1532 C CA . LYS B 1 9 ? 15.455 -7.24 -0.507 1 48.29 9 LYS B CA 1
ATOM 1533 C C . LYS B 1 9 ? 15.482 -6.549 -1.878 1 47.16 9 LYS B C 1
ATOM 1534 O O . LYS B 1 9 ? 15.939 -7.156 -2.842 1 47.42 9 LYS B O 1
ATOM 1540 N N . GLY B 1 10 ? 14.913 -5.353 -1.98 1 46.23 10 GLY B N 1
ATOM 1541 C CA . GLY B 1 10 ? 14.872 -4.646 -3.256 1 45.74 10 GLY B CA 1
ATOM 1542 C C . GLY B 1 10 ? 13.502 -4.648 -3.915 1 45.72 10 GLY B C 1
ATOM 1543 O O . GLY B 1 10 ? 13.216 -3.772 -4.738 1 46.77 10 GLY B O 1
ATOM 1544 N N . MET B 1 11 ? 12.634 -5.619 -3.571 1 44 11 MET B N 1
ATOM 1545 C CA . MET B 1 11 ? 11.268 -5.635 -4.117 1 43.65 11 MET B CA 1
ATOM 1546 C C . MET B 1 11 ? 10.407 -4.542 -3.432 1 42.84 11 MET B C 1
ATOM 1547 O O . MET B 1 11 ? 10.793 -4.005 -2.399 1 42.43 11 MET B O 1
ATOM 1552 N N . VAL B 1 12 ? 9.273 -4.187 -4.026 1 42.7 12 VAL B N 1
ATOM 1553 C CA . VAL B 1 12 ? 8.367 -3.199 -3.459 1 43.13 12 VAL B CA 1
ATOM 1554 C C . VAL B 1 12 ? 6.997 -3.841 -3.35 1 45.08 12 VAL B C 1
ATOM 1555 O O . VAL B 1 12 ? 6.474 -4.355 -4.333 1 45.16 12 VAL B O 1
ATOM 1559 N N . LEU B 1 13 ? 6.431 -3.859 -2.136 1 46.37 13 LEU B N 1
ATOM 1560 C CA . LEU B 1 13 ? 5.117 -4.451 -1.885 1 47.25 13 LEU B CA 1
ATOM 1561 C C . LEU B 1 13 ? 4.029 -3.391 -1.826 1 47.88 13 LEU B C 1
ATOM 1562 O O . LEU B 1 13 ? 4.259 -2.285 -1.354 1 47.36 13 LEU B O 1
ATOM 1567 N N . ASN B 1 14 ? 2.833 -3.756 -2.25 1 49.2 14 ASN B N 1
ATOM 1568 C CA . ASN B 1 14 ? 1.643 -2.935 -2.117 1 51.23 14 ASN B CA 1
ATOM 1569 C C . ASN B 1 14 ? 0.948 -3.602 -0.959 1 52.33 14 ASN B C 1
ATOM 1570 O O . ASN B 1 14 ? 0.37 -4.677 -1.127 1 52.77 14 ASN B O 1
ATOM 1575 N N . TYR B 1 15 ? 1.113 -3.05 0.238 1 52.77 15 TYR B N 1
ATOM 1576 C CA . TYR B 1 15 ? 0.606 -3.678 1.444 1 53.56 15 TYR B CA 1
ATOM 1577 C C . TYR B 1 15 ? -0.09 -2.658 2.321 1 55.07 15 TYR B C 1
ATOM 1578 O O . TYR B 1 15 ? 0.519 -1.65 2.694 1 55.14 15 TYR B O 1
ATOM 1587 N N . ASN B 1 16 ? -1.386 -2.908 2.615 1 55.85 16 ASN B N 1
ATOM 1588 C CA . ASN B 1 16 ? -2.247 -2.072 3.46 1 56.2 16 ASN B CA 1
ATOM 1589 C C . ASN B 1 16 ? -2.177 -0.579 3.15 1 55.24 16 ASN B C 1
ATOM 1590 O O . ASN B 1 16 ? -1.944 0.239 4.049 1 55.83 16 ASN B O 1
ATOM 1595 N N . GLY B 1 17 ? -2.38 -0.233 1.886 1 54.03 17 GLY B N 1
ATOM 1596 C CA . GLY B 1 17 ? -2.378 1.157 1.447 1 53.61 17 GLY B CA 1
ATOM 1597 C C . GLY B 1 17 ? -1.012 1.815 1.343 1 52.77 17 GLY B C 1
ATOM 1598 O O . GLY B 1 17 ? -0.925 3.031 1.153 1 53.56 17 GLY B O 1
ATOM 1599 N N . LYS B 1 18 ? 0.063 1.038 1.464 1 50.93 18 LYS B N 1
ATOM 16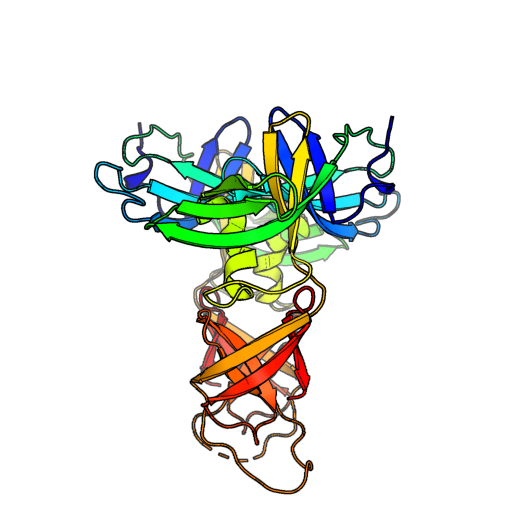00 C CA . LYS B 1 18 ? 1.411 1.587 1.385 1 49.84 18 LYS B CA 1
ATOM 1601 C C . LYS B 1 18 ? 2.265 0.861 0.358 1 48.15 18 LYS B C 1
ATOM 1602 O O . LYS B 1 18 ? 2.094 -0.332 0.121 1 48.6 18 LYS B O 1
ATOM 1608 N N . LEU B 1 19 ? 3.195 1.58 -0.229 1 46.31 19 LEU B N 1
ATOM 1609 C CA . LEU B 1 19 ? 4.183 1.004 -1.114 1 45.7 19 LEU B CA 1
ATOM 1610 C C . LEU B 1 19 ? 5.416 0.937 -0.254 1 43.85 19 LEU B C 1
ATOM 1611 O O . LEU B 1 19 ? 5.916 1.96 0.231 1 43.58 19 LEU B O 1
ATOM 1616 N N . LEU B 1 20 ? 5.854 -0.285 0.016 1 42.53 20 LEU B N 1
ATOM 1617 C CA . LEU B 1 20 ? 6.954 -0.549 0.909 1 40.94 20 LEU B CA 1
ATOM 1618 C C . LEU B 1 20 ? 8.138 -1.191 0.213 1 39.75 20 LEU B C 1
ATOM 1619 O O . LEU B 1 20 ? 8.017 -2.298 -0.301 1 39.96 20 LEU B O 1
ATOM 1624 N N . LEU B 1 21 ? 9.306 -0.564 0.298 1 38.48 21 LEU B N 1
ATOM 1625 C CA . LEU B 1 21 ? 10.519 -1.13 -0.254 1 38.56 21 LEU B CA 1
ATOM 1626 C C . LEU B 1 21 ? 11.133 -2.103 0.766 1 38.75 21 LEU B C 1
ATOM 1627 O O . LEU B 1 21 ? 11.432 -1.704 1.891 1 38.99 21 LEU B O 1
ATOM 1632 N N . VAL B 1 22 ? 11.345 -3.359 0.369 1 38.66 22 VAL B N 1
ATOM 1633 C CA . VAL B 1 22 ? 11.964 -4.343 1.25 1 39.82 22 VAL B CA 1
ATOM 1634 C C . VAL B 1 22 ? 13.44 -3.984 1.49 1 40.65 22 VAL B C 1
ATOM 1635 O O . VAL B 1 22 ? 14.196 -3.957 0.537 1 40.49 22 VAL B O 1
ATOM 1639 N N . LYS B 1 23 ? 13.836 -3.698 2.749 1 41.44 23 LYS B N 1
ATOM 1640 C CA . LYS B 1 23 ? 15.216 -3.39 3.131 1 43.47 23 LYS B CA 1
ATOM 1641 C C . LYS B 1 23 ? 15.904 -4.612 3.729 1 45.55 23 LYS B C 1
ATOM 1642 O O . LYS B 1 23 ? 17.098 -4.777 3.541 1 46.99 23 LYS B O 1
ATOM 1648 N N . ASP B 1 24 ? 15.176 -5.438 4.487 1 45.69 24 ASP B N 1
ATOM 1649 C CA . ASP B 1 24 ? 15.77 -6.607 5.144 1 46.92 24 ASP B CA 1
ATOM 1650 C C . ASP B 1 24 ? 14.736 -7.699 5.426 1 45.8 24 ASP B C 1
ATOM 1651 O O . ASP B 1 24 ? 13.577 -7.402 5.677 1 45.19 24 ASP B O 1
ATOM 1656 N N . ILE B 1 25 ? 15.165 -8.96 5.377 1 45.6 25 ILE B N 1
ATOM 1657 C CA . ILE B 1 25 ? 14.338 -10.118 5.681 1 46.2 25 ILE B CA 1
ATOM 1658 C C . ILE B 1 25 ? 15.063 -11.029 6.654 1 47.29 25 ILE B C 1
ATOM 1659 O O . ILE B 1 25 ? 16.175 -11.483 6.375 1 46.71 25 ILE B O 1
ATOM 1664 N N . ASP B 1 26 ? 14.423 -11.304 7.793 1 48.04 26 ASP B N 1
ATOM 1665 C CA . ASP B 1 26 ? 14.954 -12.179 8.819 1 49.06 26 ASP B CA 1
ATOM 1666 C C . ASP B 1 26 ? 14.057 -13.428 8.915 1 49.55 26 ASP B C 1
ATOM 1667 O O . ASP B 1 26 ? 12.912 -13.349 9.373 1 49.05 26 ASP B O 1
ATOM 1672 N N . ILE B 1 27 ? 14.575 -14.574 8.435 1 49.77 27 ILE B N 1
ATOM 1673 C CA . ILE B 1 27 ? 13.864 -15.848 8.494 1 50.63 27 ILE B CA 1
ATOM 1674 C C . ILE B 1 27 ? 14.004 -16.347 9.925 1 52.1 27 ILE B C 1
ATOM 1675 O O . ILE B 1 27 ? 15.08 -16.792 10.298 1 53.39 27 ILE B O 1
ATOM 1680 N N . GLN B 1 28 ? 12.955 -16.219 10.739 1 51.83 28 GLN B N 1
ATOM 1681 C CA . GLN B 1 28 ? 13.007 -16.63 12.135 1 52.39 28 GLN B CA 1
ATOM 1682 C C . GLN B 1 28 ? 12.522 -18.055 12.289 1 54.04 28 GLN B C 1
ATOM 1683 O O . GLN B 1 28 ? 11.407 -18.387 11.888 1 53.58 28 GLN B O 1
ATOM 1689 N N . SER B 1 29 ? 13.366 -18.904 12.87 1 55.53 29 SER B N 1
ATOM 1690 C CA . SER B 1 29 ? 13.033 -20.31 13.09 1 56.84 29 SER B CA 1
ATOM 1691 C C . SER B 1 29 ? 11.936 -20.442 14.157 1 58.1 29 SER B C 1
ATOM 1692 O O . SER B 1 29 ? 11.73 -19.507 14.934 1 58.21 29 SER B O 1
ATOM 1695 N N . PRO B 1 30 ? 11.192 -21.564 14.184 1 59.11 30 PRO B N 1
ATOM 1696 C CA . PRO B 1 30 ? 10.081 -21.693 15.147 1 60.65 30 PRO B CA 1
ATOM 1697 C C . PRO B 1 30 ? 10.394 -21.324 16.601 1 63.14 30 PRO B C 1
ATOM 1698 O O . PRO B 1 30 ? 11.369 -21.813 17.176 1 63.56 30 PRO B O 1
ATOM 1702 N N . THR B 1 31 ? 9.546 -20.458 17.193 1 64.41 31 THR B N 1
ATOM 1703 C CA . THR B 1 31 ? 9.717 -19.993 18.573 1 66.55 31 THR B CA 1
ATOM 1704 C C . THR B 1 31 ? 9.442 -21.074 19.616 1 68.77 31 THR B C 1
ATOM 1705 O O . THR B 1 31 ? 9.979 -21.005 20.721 1 69.17 31 THR B O 1
ATOM 1709 N N . ALA B 1 32 ? 8.595 -22.052 19.272 1 69.67 32 ALA B N 1
ATOM 1710 C CA . ALA B 1 32 ? 8.212 -23.156 20.158 1 71.01 32 ALA B CA 1
ATOM 1711 C C . ALA B 1 32 ? 7.859 -24.419 19.323 1 71.88 32 ALA B C 1
ATOM 1712 O O . ALA B 1 32 ? 7.732 -24.326 18.099 1 72.19 32 ALA B O 1
ATOM 1714 N N . ARG B 1 33 ? 7.725 -25.593 19.972 1 71.93 33 ARG B N 1
ATOM 1715 C CA . ARG B 1 33 ? 7.385 -26.845 19.303 1 72.11 33 ARG B CA 1
ATOM 1716 C C . ARG B 1 33 ? 6.068 -26.73 18.54 1 70.19 33 ARG B C 1
ATOM 1717 O O . ARG B 1 33 ? 5.071 -26.244 19.076 1 70.47 33 ARG B O 1
ATOM 1725 N N . GLY B 1 34 ? 6.088 -27.124 17.279 1 68.35 34 GLY B N 1
ATOM 1726 C CA . GLY B 1 34 ? 4.898 -27.053 16.442 1 67.3 34 GLY B CA 1
ATOM 1727 C C . GLY B 1 34 ? 4.653 -25.718 15.757 1 65.76 34 GLY B C 1
ATOM 1728 O O . GLY B 1 34 ? 3.767 -25.624 14.903 1 66.23 34 GLY B O 1
ATOM 1729 N N . ALA B 1 35 ? 5.405 -24.663 16.128 1 63.63 35 ALA B N 1
ATOM 1730 C CA . ALA B 1 35 ? 5.226 -23.354 15.491 1 62.19 35 ALA B CA 1
ATOM 1731 C C . ALA B 1 35 ? 5.877 -23.325 14.086 1 60.4 35 ALA B C 1
ATOM 1732 O O . ALA B 1 35 ? 6.699 -24.18 13.755 1 60.74 35 ALA B O 1
ATOM 1734 N N . ALA B 1 36 ? 5.468 -22.376 13.253 1 58.4 36 ALA B N 1
ATOM 1735 C CA . ALA B 1 36 ? 5.989 -22.233 11.906 1 57.3 36 ALA B CA 1
ATOM 1736 C C . ALA B 1 36 ? 7.142 -21.222 11.854 1 55.62 36 ALA B C 1
ATOM 1737 O O . ALA B 1 36 ? 7.302 -20.395 12.76 1 55.35 36 ALA B O 1
ATOM 1739 N N . THR B 1 37 ? 7.948 -21.292 10.786 1 54.2 37 THR B N 1
ATOM 1740 C CA . THR B 1 37 ? 8.994 -20.322 10.531 1 53.13 37 THR B CA 1
ATOM 1741 C C . THR B 1 37 ? 8.286 -19.024 10.118 1 51.16 37 THR B C 1
ATOM 1742 O O . THR B 1 37 ? 7.313 -19.074 9.377 1 50.73 37 THR B O 1
ATOM 1746 N N . LEU B 1 38 ? 8.747 -17.878 10.616 1 49.8 38 LEU B N 1
ATOM 1747 C CA . LEU B 1 38 ? 8.151 -16.591 10.247 1 48.85 38 LEU B CA 1
ATOM 1748 C C . LEU B 1 38 ? 9.146 -15.692 9.512 1 47.32 38 LEU B C 1
ATOM 1749 O O . LEU B 1 38 ? 10.343 -15.814 9.69 1 47.62 38 LEU B O 1
ATOM 1754 N N . TYR B 1 39 ? 8.647 -14.813 8.665 1 46.35 39 TYR B N 1
ATOM 1755 C CA . TYR B 1 39 ? 9.455 -13.903 7.873 1 45.77 39 TYR B CA 1
ATOM 1756 C C . TYR B 1 39 ? 9.253 -12.483 8.359 1 45.3 39 TYR B C 1
ATOM 1757 O O . TYR B 1 39 ? 8.233 -11.864 8.061 1 45.22 39 TYR B O 1
ATOM 1766 N N . LYS B 1 40 ? 10.212 -11.984 9.153 1 44.88 40 LYS B N 1
ATOM 1767 C CA . LYS B 1 40 ? 10.182 -10.629 9.702 1 44.35 40 LYS B CA 1
ATOM 1768 C C . LYS B 1 40 ? 10.862 -9.682 8.726 1 43.51 40 LYS B C 1
ATOM 1769 O O . LYS B 1 40 ? 12.082 -9.731 8.524 1 44.24 40 LYS B O 1
ATOM 1775 N N . MET B 1 41 ? 10.07 -8.828 8.104 1 42.02 41 MET B N 1
ATOM 1776 C CA . MET B 1 41 ? 10.566 -7.911 7.089 1 41.31 41 MET B CA 1
ATOM 1777 C C . MET B 1 41 ? 10.647 -6.485 7.557 1 41.17 41 MET B C 1
ATOM 1778 O O . MET B 1 41 ? 9.779 -5.99 8.261 1 40.7 41 MET B O 1
ATOM 1783 N N . ARG B 1 42 ? 11.713 -5.815 7.149 1 41.15 42 ARG B N 1
ATOM 1784 C CA . ARG B 1 42 ? 11.909 -4.416 7.461 1 41.24 42 ARG B CA 1
ATOM 1785 C C . ARG B 1 42 ? 11.769 -3.689 6.136 1 39.39 42 ARG B C 1
ATOM 1786 O O . ARG B 1 42 ? 12.347 -4.082 5.131 1 38.86 42 ARG B O 1
ATOM 1794 N N . PHE B 1 43 ? 10.919 -2.699 6.124 1 38.71 43 PHE B N 1
ATOM 1795 C CA . PHE B 1 43 ? 10.595 -1.921 4.955 1 39 43 PHE B CA 1
ATOM 1796 C C . PHE B 1 43 ? 10.861 -0.439 5.155 1 40.67 43 PHE B C 1
ATOM 1797 O O . PHE B 1 43 ? 10.991 0.052 6.27 1 40.62 43 PHE B O 1
ATOM 1805 N N . SER B 1 44 ? 10.822 0.285 4.055 1 41.67 44 SER B N 1
ATOM 1806 C CA . SER B 1 44 ? 10.862 1.716 4.055 1 43.3 44 SER B CA 1
ATOM 1807 C C . SER B 1 44 ? 9.645 2.145 3.235 1 43.47 44 SER B C 1
ATOM 1808 O O . SER B 1 44 ? 9.467 1.677 2.107 1 43.07 44 SER B O 1
ATOM 1811 N N . ASP B 1 45 ? 8.79 3.015 3.792 1 43.75 45 ASP B N 1
ATOM 1812 C CA . ASP B 1 45 ? 7.636 3.531 3.061 1 44.07 45 ASP B CA 1
ATOM 1813 C C . ASP B 1 45 ? 8.19 4.48 2.018 1 44.54 45 ASP B C 1
ATOM 1814 O O . ASP B 1 45 ? 8.835 5.453 2.372 1 44.61 45 ASP B O 1
ATOM 1819 N N . VAL B 1 46 ? 8.02 4.159 0.739 1 45.06 46 VAL B N 1
ATOM 1820 C CA . VAL B 1 46 ? 8.592 4.953 -0.337 1 45.75 46 VAL B CA 1
ATOM 1821 C C . VAL B 1 46 ? 8.082 6.407 -0.364 1 46.43 46 VAL B C 1
ATOM 1822 O O . VAL B 1 46 ? 8.838 7.289 -0.763 1 46.92 46 VAL B O 1
ATOM 1826 N N . ARG B 1 47 ? 6.87 6.686 0.132 1 46.46 47 ARG B N 1
ATOM 1827 C CA . ARG B 1 47 ? 6.357 8.064 0.135 1 47.39 47 ARG B CA 1
ATOM 1828 C C . ARG B 1 47 ? 6.902 8.946 1.262 1 47.25 47 ARG B C 1
ATOM 1829 O O . ARG B 1 47 ? 7.171 10.121 1.043 1 47.6 47 ARG B O 1
ATOM 1837 N N . THR B 1 48 ? 7.031 8.396 2.469 1 46.62 48 THR B N 1
ATOM 1838 C CA . THR B 1 48 ? 7.435 9.169 3.635 1 46.58 48 THR B CA 1
ATOM 1839 C C . THR B 1 48 ? 8.874 8.944 4.116 1 46.73 48 THR B C 1
ATOM 1840 O O . THR B 1 48 ? 9.391 9.758 4.879 1 47.39 48 THR B O 1
ATOM 1844 N N . GLY B 1 49 ? 9.47 7.81 3.75 1 45.69 49 GLY B N 1
ATOM 1845 C CA . GLY B 1 49 ? 10.784 7.404 4.252 1 45.48 49 GLY B CA 1
ATOM 1846 C C . GLY B 1 49 ? 10.724 6.742 5.631 1 45.13 49 GLY B C 1
ATOM 1847 O O . GLY B 1 49 ? 11.761 6.401 6.205 1 45.55 49 GLY B O 1
ATOM 1848 N N . LEU B 1 50 ? 9.523 6.587 6.204 1 44.06 50 LEU B N 1
ATOM 1849 C CA . LEU B 1 50 ? 9.383 5.997 7.535 1 43.53 50 LEU B CA 1
ATOM 1850 C C . LEU B 1 50 ? 9.585 4.494 7.466 1 44.49 50 LEU B C 1
ATOM 1851 O O . LEU B 1 50 ? 9.192 3.866 6.49 1 45.85 50 LEU B O 1
ATOM 1856 N N . LYS B 1 51 ? 10.18 3.914 8.488 1 44.2 51 LYS B N 1
ATOM 1857 C CA . LYS B 1 51 ? 10.391 2.474 8.545 1 44.43 51 LYS B CA 1
ATOM 1858 C C . LYS B 1 51 ? 9.146 1.766 9.029 1 44.34 51 LYS B C 1
ATOM 1859 O O . LYS B 1 51 ? 8.427 2.259 9.9 1 44.34 51 LYS B O 1
ATOM 1865 N N . VAL B 1 52 ? 8.888 0.598 8.437 1 43.66 52 VAL B N 1
ATOM 1866 C CA . VAL B 1 52 ? 7.756 -0.262 8.746 1 43.7 52 VAL B CA 1
ATOM 1867 C C . VAL B 1 52 ? 8.312 -1.678 8.951 1 43.89 52 VAL B C 1
ATOM 1868 O O . VAL B 1 52 ? 9.233 -2.074 8.252 1 43.66 52 VAL B O 1
ATOM 1872 N N . GLU B 1 53 ? 7.781 -2.423 9.916 1 44.07 53 GLU B N 1
ATOM 1873 C CA . GLU B 1 53 ? 8.176 -3.811 10.13 1 44.73 53 GLU B CA 1
ATOM 1874 C C . GLU B 1 53 ? 6.922 -4.663 10.106 1 44.5 53 GLU B C 1
ATOM 1875 O O . GLU B 1 53 ? 5.919 -4.272 10.67 1 45.08 53 GLU B O 1
ATOM 1881 N N . GLU B 1 54 ? 6.963 -5.811 9.448 1 43.96 54 GLU B N 1
ATOM 1882 C CA . GLU B 1 54 ? 5.84 -6.736 9.406 1 44.51 54 GLU B CA 1
ATOM 1883 C C . GLU B 1 54 ? 6.375 -8.159 9.468 1 45.08 54 GLU B C 1
ATOM 1884 O O . GLU B 1 54 ? 7.467 -8.413 8.994 1 46.23 54 GLU B O 1
ATOM 1890 N N . ARG B 1 55 ? 5.592 -9.087 9.973 1 44.25 55 ARG B N 1
ATOM 1891 C CA . ARG B 1 55 ? 5.982 -10.479 10.069 1 45.04 55 ARG B CA 1
ATOM 1892 C C . ARG B 1 55 ? 4.941 -11.314 9.342 1 45.68 55 ARG B C 1
ATOM 1893 O O . ARG B 1 55 ? 3.738 -11.09 9.486 1 46.07 55 ARG B O 1
ATOM 1901 N N . PHE B 1 56 ? 5.398 -12.254 8.527 1 45.61 56 PHE B N 1
ATOM 1902 C CA . PHE B 1 56 ? 4.507 -13.062 7.705 1 45.53 56 PHE B CA 1
ATOM 1903 C C . PHE B 1 56 ? 4.778 -14.54 7.846 1 45.82 56 PHE B C 1
ATOM 1904 O O . PHE B 1 56 ? 5.924 -14.941 8.019 1 45.4 56 PHE B O 1
ATOM 1912 N N . LYS B 1 57 ? 3.747 -15.36 7.641 1 45.98 57 LYS B N 1
ATOM 1913 C CA . LYS B 1 57 ? 3.915 -16.801 7.509 1 47.05 57 LYS B CA 1
ATOM 1914 C C . LYS B 1 57 ? 4.45 -17.022 6.065 1 47.61 57 LYS B C 1
ATOM 1915 O O . LYS B 1 57 ? 4.222 -16.193 5.167 1 47.4 57 LYS B O 1
ATOM 1921 N N . GLY B 1 58 ? 5.174 -18.11 5.846 1 48 58 GLY B N 1
ATOM 1922 C CA . GLY B 1 58 ? 5.771 -18.392 4.543 1 48.88 58 GLY B CA 1
ATOM 1923 C C . GLY B 1 58 ? 4.848 -18.306 3.345 1 50.41 58 GLY B C 1
ATOM 1924 O O . GLY B 1 58 ? 5.184 -17.694 2.328 1 50.41 58 GLY B O 1
ATOM 1925 N N . ASP B 1 59 ? 3.659 -18.878 3.48 1 51.43 59 ASP B N 1
ATOM 1926 C CA . ASP B 1 59 ? 2.693 -18.944 2.401 1 52.6 59 ASP B CA 1
ATOM 1927 C C . ASP B 1 59 ? 1.676 -17.816 2.373 1 52.25 59 ASP B C 1
ATOM 1928 O O . ASP B 1 59 ? 0.671 -17.941 1.671 1 52.51 59 ASP B O 1
ATOM 1933 N N . ASP B 1 60 ? 1.913 -16.726 3.113 1 51.67 60 ASP B N 1
ATOM 1934 C CA . ASP B 1 60 ? 1.017 -15.571 3.058 1 51.61 60 ASP B CA 1
ATOM 1935 C C . ASP B 1 60 ? 1.171 -14.916 1.683 1 51.42 60 ASP B C 1
ATOM 1936 O O . ASP B 1 60 ? 2.281 -14.762 1.19 1 50.87 60 ASP B O 1
ATOM 1941 N N . ILE B 1 61 ? 0.058 -14.579 1.047 1 51.7 61 ILE B N 1
ATOM 1942 C CA . ILE B 1 61 ? 0.073 -13.957 -0.261 1 52.55 61 ILE B CA 1
ATOM 1943 C C . ILE B 1 61 ? 0.333 -12.464 -0.144 1 52.03 61 ILE B C 1
ATOM 1944 O O . ILE B 1 61 ? -0.254 -11.78 0.694 1 51.97 61 ILE B O 1
ATOM 1949 N N . VAL B 1 62 ? 1.257 -11.972 -0.96 1 51.29 62 VAL B N 1
ATOM 1950 C CA . VAL B 1 62 ? 1.614 -10.565 -1.001 1 51.03 62 VAL B CA 1
ATOM 1951 C C . VAL B 1 62 ? 1.498 -10.049 -2.435 1 51.18 62 VAL B C 1
ATOM 1952 O O . VAL B 1 62 ? 1.431 -10.839 -3.377 1 51.25 62 VAL B O 1
ATOM 1956 N N . ASP B 1 63 ? 1.43 -8.732 -2.602 1 51.32 63 ASP B N 1
ATOM 1957 C CA . ASP B 1 63 ? 1.337 -8.129 -3.913 1 51.87 63 ASP B CA 1
ATOM 1958 C C . ASP B 1 63 ? 2.593 -7.302 -4.141 1 52.54 63 ASP B C 1
ATOM 1959 O O . ASP B 1 63 ? 2.762 -6.275 -3.503 1 52.7 63 ASP B O 1
ATOM 1964 N N . THR B 1 64 ? 3.459 -7.731 -5.058 1 53 64 THR B N 1
ATOM 1965 C CA . THR B 1 64 ? 4.644 -6.969 -5.419 1 54.37 64 THR B CA 1
ATOM 1966 C C . THR B 1 64 ? 4.311 -6.129 -6.663 1 54.27 64 THR B C 1
ATOM 1967 O O . THR B 1 64 ? 3.599 -6.606 -7.542 1 54.72 64 THR B O 1
ATOM 1971 N N . VAL B 1 65 ? 4.805 -4.892 -6.738 1 53.64 65 VAL B N 1
ATOM 1972 C CA . VAL B 1 65 ? 4.556 -4.046 -7.903 1 53.63 65 VAL B CA 1
ATOM 1973 C C . VAL B 1 65 ? 5.628 -4.307 -8.962 1 54.25 65 VAL B C 1
ATOM 1974 O O . VAL B 1 65 ? 6.724 -4.763 -8.618 1 55.13 65 VAL B O 1
ATOM 1978 N N . THR B 1 66 ? 5.319 -4.066 -10.249 1 53.64 66 THR B N 1
ATOM 1979 C CA . THR B 1 66 ? 6.3 -4.291 -11.309 1 53.78 66 THR B CA 1
ATOM 1980 C C . THR B 1 66 ? 7.266 -3.121 -11.298 1 53.61 66 THR B C 1
ATOM 1981 O O . THR B 1 66 ? 6.829 -1.974 -11.349 1 53.57 66 THR B O 1
ATOM 1985 N N . LEU B 1 67 ? 8.569 -3.398 -11.195 1 53.57 67 LEU B N 1
ATOM 1986 C CA . LEU B 1 67 ? 9.553 -2.327 -11.123 1 53.92 67 LEU B CA 1
ATOM 1987 C C . LEU B 1 67 ? 10.231 -2.035 -12.452 1 55.07 67 LEU B C 1
ATOM 1988 O O . LEU B 1 67 ? 10.456 -2.928 -13.265 1 55.19 67 LEU B O 1
ATOM 1993 N N . THR B 1 68 ? 10.57 -0.771 -12.651 1 55.63 68 THR B N 1
ATOM 1994 C CA . THR B 1 68 ? 11.283 -0.288 -13.823 1 56.59 68 THR B CA 1
ATOM 1995 C C . THR B 1 68 ? 12.463 0.506 -13.303 1 57.09 68 THR B C 1
ATOM 1996 O O . THR B 1 68 ? 12.272 1.429 -12.512 1 56.81 68 THR B O 1
ATOM 2000 N N . ARG B 1 69 ? 13.677 0.14 -13.71 1 57.7 69 ARG B N 1
ATOM 2001 C CA . ARG B 1 69 ? 14.867 0.85 -13.251 1 58.44 69 ARG B CA 1
ATOM 2002 C C . ARG B 1 69 ? 15.441 1.738 -14.348 1 58.33 69 ARG B C 1
ATOM 2003 O O . ARG B 1 69 ? 15.36 1.395 -15.521 1 58.63 69 ARG B O 1
ATOM 2011 N N . ARG B 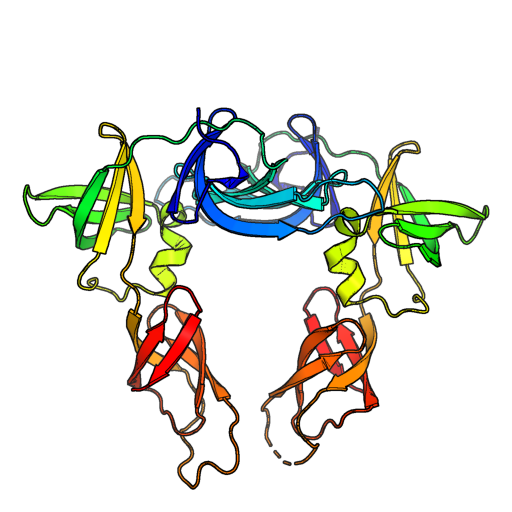1 70 ? 15.952 2.911 -13.979 1 58.03 70 ARG B N 1
ATOM 2012 C CA . ARG B 1 70 ? 16.511 3.871 -14.925 1 58.58 70 ARG B CA 1
ATO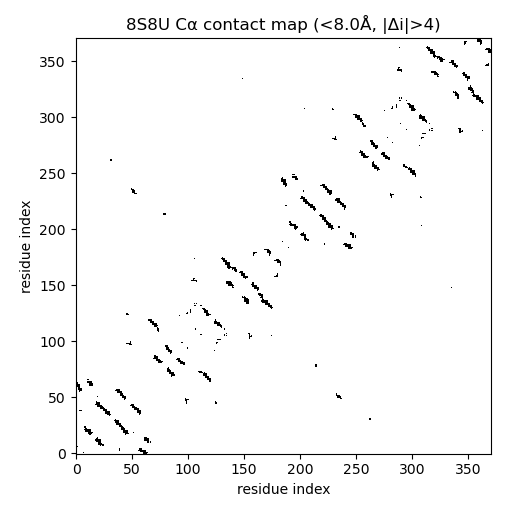M 2013 C C . ARG B 1 70 ? 17.813 4.425 -14.37 1 59.16 70 ARG B C 1
ATOM 2014 O O . ARG B 1 70 ? 17.809 4.938 -13.248 1 59.27 70 ARG B O 1
ATOM 2022 N N . TYR B 1 71 ? 18.914 4.356 -15.151 1 59.08 71 TYR B N 1
ATOM 2023 C CA . TYR B 1 71 ? 20.213 4.893 -14.748 1 59.79 71 TYR B CA 1
ATOM 2024 C C . TYR B 1 71 ? 20.127 6.402 -14.642 1 59.56 71 TYR B C 1
ATOM 2025 O O . TYR B 1 71 ? 19.506 7.043 -15.486 1 60.23 71 TYR B O 1
ATOM 2034 N N . VAL B 1 72 ? 20.715 6.978 -13.593 1 58.64 72 VAL B N 1
ATOM 2035 C CA . VAL B 1 72 ? 20.655 8.419 -13.354 1 58.69 72 VAL B CA 1
ATOM 2036 C C . VAL B 1 72 ? 22.023 8.988 -12.906 1 59.75 72 VAL B C 1
ATOM 2037 O O . VAL B 1 72 ? 22.916 8.253 -12.467 1 59.01 72 VAL B O 1
ATOM 2041 N N . ASP B 1 73 ? 22.157 10.31 -13.006 1 61.01 73 ASP B N 1
ATOM 2042 C CA . ASP B 1 73 ? 23.278 11.075 -12.484 1 63.21 73 ASP B CA 1
ATOM 2043 C C . ASP B 1 73 ? 22.68 12.06 -11.459 1 63.53 73 ASP B C 1
ATOM 2044 O O . ASP B 1 73 ? 21.538 12.513 -11.62 1 63.44 73 ASP B O 1
ATOM 2049 N N . PHE B 1 74 ? 23.446 12.408 -10.426 1 63.8 74 PHE B N 1
ATOM 2050 C CA . PHE B 1 74 ? 22.996 13.39 -9.445 1 64.25 74 PHE B CA 1
ATOM 2051 C C . PHE B 1 74 ? 23.113 14.764 -10.1 1 64.63 74 PHE B C 1
ATOM 2052 O O . PHE B 1 74 ? 24.185 15.119 -10.575 1 65.32 74 PHE B O 1
ATOM 2060 N N . SER B 1 75 ? 22.012 15.513 -10.17 1 63.84 75 SER B N 1
ATOM 2061 C CA . SER B 1 75 ? 22.018 16.829 -10.797 1 63.39 75 SER B CA 1
ATOM 2062 C C . SER B 1 75 ? 22.379 17.932 -9.785 1 62.55 75 SER B C 1
ATOM 2063 O O . SER B 1 75 ? 23.392 18.6 -9.964 1 62.95 75 SER B O 1
ATOM 2066 N N . TYR B 1 76 ? 21.605 18.086 -8.706 1 61.4 76 TYR B N 1
ATOM 2067 C CA . TYR B 1 76 ? 21.887 19.108 -7.698 1 60.63 76 TYR B CA 1
ATOM 2068 C C . TYR B 1 76 ? 21.003 18.962 -6.444 1 60.54 76 TYR B C 1
ATOM 2069 O O . TYR B 1 76 ? 19.956 18.306 -6.487 1 60.34 76 TYR B O 1
ATOM 2078 N N . VAL B 1 77 ? 21.433 19.588 -5.331 1 60.01 77 VAL B N 1
ATOM 2079 C CA . VAL B 1 77 ? 20.686 19.632 -4.085 1 60.32 77 VAL B CA 1
ATOM 2080 C C . VAL B 1 77 ? 20.111 21.049 -3.881 1 60.88 77 VAL B C 1
ATOM 2081 O O . VAL B 1 77 ? 20.742 22.051 -4.242 1 61.25 77 VAL B O 1
ATOM 2085 N N . ASP B 1 78 ? 18.889 21.128 -3.358 1 60.73 78 ASP B N 1
ATOM 2086 C CA . ASP B 1 78 ? 18.221 22.395 -3.129 1 61.06 78 ASP B CA 1
ATOM 2087 C C . ASP B 1 78 ? 17.48 22.27 -1.826 1 61.82 78 ASP B C 1
ATOM 2088 O O . ASP B 1 78 ? 16.282 21.985 -1.81 1 62.25 78 ASP B O 1
ATOM 2093 N N . GLY B 1 79 ? 18.208 22.45 -0.736 1 61.98 79 GLY B N 1
ATOM 2094 C CA . GLY B 1 79 ? 17.659 22.308 0.602 1 62.57 79 GLY B CA 1
ATOM 2095 C C . GLY B 1 79 ? 17.293 20.87 0.883 1 63.06 79 GLY B C 1
ATOM 2096 O O . GLY B 1 79 ? 18.155 19.995 0.878 1 63.35 79 GLY B O 1
ATOM 2097 N N . ASN B 1 80 ? 16 20.615 1.072 1 63 80 ASN B N 1
ATOM 2098 C CA . ASN B 1 80 ? 15.477 19.273 1.327 1 63.33 80 ASN B CA 1
ATOM 2099 C C . ASN B 1 80 ? 15.346 18.419 0.052 1 61.7 80 ASN B C 1
ATOM 2100 O O . ASN B 1 80 ? 15.258 17.2 0.148 1 61.57 80 ASN B O 1
ATOM 2105 N N . GLU B 1 81 ? 15.326 19.048 -1.13 1 60.37 81 GLU B N 1
ATOM 2106 C CA . GLU B 1 81 ? 15.156 18.322 -2.383 1 59.16 81 GLU B CA 1
ATOM 2107 C C . GLU B 1 81 ? 16.469 17.905 -3.057 1 57.4 81 GLU B C 1
ATOM 2108 O O . GLU B 1 81 ? 17.452 18.645 -3.081 1 56.96 81 GLU B O 1
ATOM 2114 N N . TYR B 1 82 ? 16.475 16.681 -3.578 1 55.76 82 TYR B N 1
ATOM 2115 C CA . TYR B 1 82 ? 17.618 16.101 -4.245 1 54.35 82 TYR B CA 1
ATOM 2116 C C . TYR B 1 82 ? 17.184 15.707 -5.643 1 54.36 82 TYR B C 1
ATOM 2117 O O . TYR B 1 82 ? 16.379 14.785 -5.835 1 53.61 82 TYR B O 1
ATOM 2126 N N . VAL B 1 83 ? 17.69 16.466 -6.624 1 54.56 83 VAL B N 1
ATOM 2127 C CA . VAL B 1 83 ? 17.353 16.279 -8.02 1 54.79 83 VAL B CA 1
ATOM 2128 C C . VAL B 1 83 ? 18.354 15.394 -8.74 1 54.77 83 VAL B C 1
ATOM 2129 O O . VAL B 1 83 ? 19.554 15.632 -8.709 1 54.88 83 VAL B O 1
ATOM 2133 N N . PHE B 1 84 ? 17.848 14.343 -9.349 1 54.8 84 PHE B N 1
ATOM 2134 C CA . PHE B 1 84 ? 18.605 13.42 -10.177 1 55.42 84 PHE B CA 1
ATOM 2135 C C . PHE B 1 84 ? 18.078 13.581 -11.618 1 56.95 84 PHE B C 1
ATOM 2136 O O . PHE B 1 84 ? 17.016 14.177 -11.839 1 56.43 84 PHE B O 1
ATOM 2144 N N . MET B 1 85 ? 18.824 13.071 -12.591 1 58.78 85 MET B N 1
ATOM 2145 C CA . MET B 1 85 ? 18.418 13.187 -13.979 1 61.39 85 MET B CA 1
ATOM 2146 C C . MET B 1 85 ? 18.684 11.89 -14.706 1 62.98 85 MET B C 1
ATOM 2147 O O . MET B 1 85 ? 19.753 11.307 -14.549 1 63.06 85 MET B O 1
ATOM 2152 N N . ASP B 1 86 ? 17.728 11.444 -15.519 1 64.39 86 ASP B N 1
ATOM 2153 C CA . ASP B 1 86 ? 17.882 10.233 -16.315 1 66.66 86 ASP B CA 1
ATOM 2154 C C . ASP B 1 86 ? 18.999 10.461 -17.334 1 68.49 86 ASP B C 1
ATOM 2155 O O . ASP B 1 86 ? 18.996 11.472 -18.031 1 68.56 86 ASP B O 1
ATOM 2160 N N . LYS B 1 87 ? 19.978 9.56 -17.367 1 69.94 87 LYS B N 1
ATOM 2161 C CA . LYS B 1 87 ? 21.111 9.68 -18.276 1 72.07 87 LYS B CA 1
ATOM 2162 C C . LYS B 1 87 ? 20.718 9.592 -19.756 1 73.39 87 LYS B C 1
ATOM 2163 O O . LYS B 1 87 ? 21.468 10.054 -20.608 1 73.75 87 LYS B O 1
ATOM 2169 N N . GLU B 1 88 ? 19.553 9.004 -20.061 1 74.05 88 GLU B N 1
ATOM 2170 C CA . GLU B 1 88 ? 19.086 8.874 -21.428 1 75.06 88 GLU B CA 1
ATOM 2171 C C . GLU B 1 88 ? 18.163 10.02 -21.873 1 75.02 88 GLU B C 1
ATOM 2172 O O . GLU B 1 88 ? 18.584 10.828 -22.694 1 75.57 88 GLU B O 1
ATOM 2178 N N . ASP B 1 89 ? 16.927 10.113 -21.343 1 74.39 89 ASP B N 1
ATOM 2179 C CA . ASP B 1 89 ? 15.976 11.125 -21.796 1 74.22 89 ASP B CA 1
ATOM 2180 C C . ASP B 1 89 ? 15.968 12.437 -20.989 1 73.25 89 ASP B C 1
ATOM 2181 O O . ASP B 1 89 ? 15.092 13.269 -21.221 1 73.82 89 ASP B O 1
ATOM 2186 N N . TYR B 1 90 ? 16.931 12.628 -20.07 1 71.74 90 TYR B N 1
ATOM 2187 C CA . TYR B 1 90 ? 17.08 13.839 -19.25 1 70.85 90 TYR B CA 1
ATOM 2188 C C . TYR B 1 90 ? 15.859 14.172 -18.371 1 69.17 90 TYR B C 1
ATOM 2189 O O . TYR B 1 90 ? 15.656 15.328 -18.005 1 69.15 90 TYR B O 1
ATOM 2198 N N . THR B 1 91 ? 15.064 13.163 -18.023 1 67.76 91 THR B N 1
ATOM 2199 C CA . THR B 1 91 ? 13.907 13.356 -17.155 1 66.62 91 THR B CA 1
ATOM 2200 C C . THR B 1 91 ? 14.379 13.567 -15.723 1 64.1 91 THR B C 1
ATOM 2201 O O . THR B 1 91 ? 15.181 12.782 -15.227 1 63.96 91 THR B O 1
ATOM 2205 N N . PRO B 1 92 ? 13.887 14.617 -15.045 1 61.83 92 PRO B N 1
ATOM 2206 C CA . PRO B 1 92 ? 14.28 14.828 -13.65 1 60.25 92 PRO B CA 1
ATOM 2207 C C . PRO B 1 92 ? 13.545 13.914 -12.659 1 57.6 92 PRO B C 1
ATOM 2208 O O . PRO B 1 92 ? 12.372 13.597 -12.834 1 57.15 92 PRO B O 1
ATOM 2212 N N . TYR B 1 93 ? 14.23 13.521 -11.601 1 56 93 TYR B N 1
ATOM 2213 C CA . TYR B 1 93 ? 13.641 12.701 -10.546 1 54.85 93 TYR B CA 1
ATOM 2214 C C . TYR B 1 93 ? 13.961 13.401 -9.249 1 54.43 93 TYR B C 1
ATOM 2215 O O . TYR B 1 93 ? 15.133 13.482 -8.883 1 54.3 93 TYR B O 1
ATOM 2224 N N . THR B 1 94 ? 12.944 13.952 -8.578 1 53.73 94 THR B N 1
ATOM 2225 C CA . THR B 1 94 ? 13.175 14.669 -7.334 1 53.71 94 THR B CA 1
ATOM 2226 C C . THR B 1 94 ? 12.779 13.863 -6.123 1 52.72 94 THR B C 1
ATOM 2227 O O . THR B 1 94 ? 11.624 13.467 -5.995 1 53.07 94 THR B O 1
ATOM 2231 N N . PHE B 1 95 ? 13.73 13.646 -5.223 1 51.89 95 PHE B N 1
ATOM 2232 C CA . PHE B 1 95 ? 13.505 12.969 -3.951 1 52.05 95 PHE B CA 1
ATOM 2233 C C . PHE B 1 95 ? 13.613 13.983 -2.801 1 53.26 95 PHE B C 1
ATOM 2234 O O . PHE B 1 95 ? 14.351 14.964 -2.899 1 53.05 95 PHE B O 1
ATOM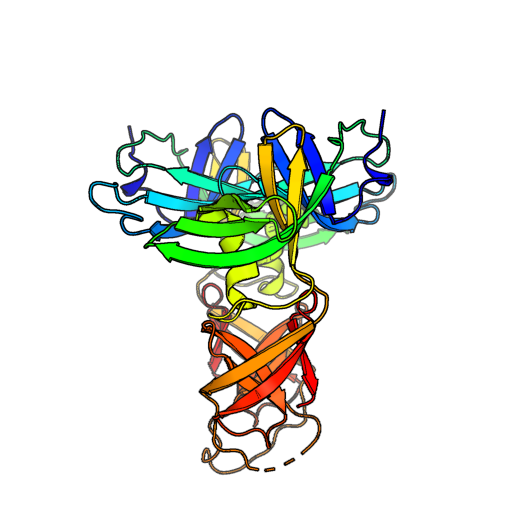 2242 N N . THR B 1 96 ? 12.942 13.708 -1.686 1 54.13 96 THR B N 1
ATOM 2243 C CA . THR B 1 96 ? 13.128 14.493 -0.475 1 55.02 96 THR B CA 1
ATOM 2244 C C . THR B 1 96 ? 14.234 13.788 0.325 1 55.91 96 THR B C 1
ATOM 2245 O O . THR B 1 96 ? 14.516 12.595 0.111 1 55.62 96 THR B O 1
ATOM 2249 N N . LYS B 1 97 ? 14.866 14.51 1.255 1 56.24 97 LYS B N 1
ATOM 2250 C CA . LYS B 1 97 ? 15.927 13.966 2.097 1 57.03 97 LYS B CA 1
ATOM 2251 C C . LYS B 1 97 ? 15.454 12.714 2.864 1 57.17 97 LYS B C 1
ATOM 2252 O O . LYS B 1 97 ? 16.219 11.754 2.999 1 57.61 97 LYS B O 1
ATOM 2258 N N . ASP B 1 98 ? 14.161 12.696 3.272 1 56.46 98 ASP B N 1
ATOM 2259 C CA . ASP B 1 98 ? 13.519 11.592 3.99 1 56.15 98 ASP B CA 1
ATOM 2260 C C . ASP B 1 98 ? 13.548 10.279 3.201 1 54.36 98 ASP B C 1
ATOM 2261 O O . ASP B 1 98 ? 13.843 9.238 3.773 1 54.34 98 ASP B O 1
ATOM 2266 N N . GLN B 1 99 ? 13.225 10.335 1.902 1 52.69 99 GLN B N 1
ATOM 2267 C CA . GLN B 1 99 ? 13.123 9.197 0.994 1 51.74 99 GLN B CA 1
ATOM 2268 C C . GLN B 1 99 ? 14.458 8.549 0.646 1 52.92 99 GLN B C 1
ATOM 2269 O O . GLN B 1 99 ? 14.49 7.374 0.268 1 53.75 99 GLN B O 1
ATOM 2275 N N . ILE B 1 100 ? 15.554 9.313 0.704 1 52.65 100 ILE B N 1
ATOM 2276 C CA . ILE B 1 100 ? 16.87 8.784 0.359 1 53.33 100 ILE B CA 1
ATOM 2277 C C . ILE B 1 100 ? 17.915 8.946 1.465 1 54.64 100 ILE B C 1
ATOM 2278 O O . ILE B 1 100 ? 19.107 8.843 1.193 1 54.33 100 ILE B O 1
ATOM 2283 N N . GLU B 1 101 ? 17.468 9.192 2.698 1 56.13 101 GLU B N 1
ATOM 2284 C CA . GLU B 1 101 ? 18.296 9.407 3.884 1 57.91 101 GLU B CA 1
ATOM 2285 C C . GLU B 1 101 ? 19.43 8.376 4.049 1 58.13 101 GLU B C 1
ATOM 2286 O O . GLU B 1 101 ? 20.579 8.769 4.242 1 58.09 101 GLU B O 1
ATOM 2292 N N . GLU B 1 102 ? 19.119 7.074 3.941 1 57.85 102 GLU B N 1
ATOM 2293 C CA . GLU B 1 102 ? 20.12 6.026 4.078 1 58.46 102 GLU B CA 1
ATOM 2294 C C . GLU B 1 102 ? 21.085 5.979 2.905 1 57.92 102 GLU B C 1
ATOM 2295 O O . GLU B 1 102 ? 22.25 5.65 3.092 1 58.23 102 GLU B O 1
ATOM 2301 N N . GLU B 1 103 ? 20.626 6.325 1.705 1 57.14 103 GLU B N 1
ATOM 2302 C CA . GLU B 1 103 ? 21.499 6.381 0.529 1 57.23 103 GLU B CA 1
ATOM 2303 C C . GLU B 1 103 ? 22.461 7.587 0.629 1 57.03 103 GLU B C 1
ATOM 2304 O O . GLU B 1 103 ? 23.59 7.503 0.152 1 56.63 103 GLU B O 1
ATOM 2310 N N . LEU B 1 104 ? 22.02 8.688 1.272 1 56.62 104 LEU B N 1
ATOM 2311 C CA . LEU B 1 104 ? 22.818 9.895 1.449 1 57.37 104 LEU B CA 1
ATOM 2312 C C . LEU B 1 104 ? 24.052 9.701 2.323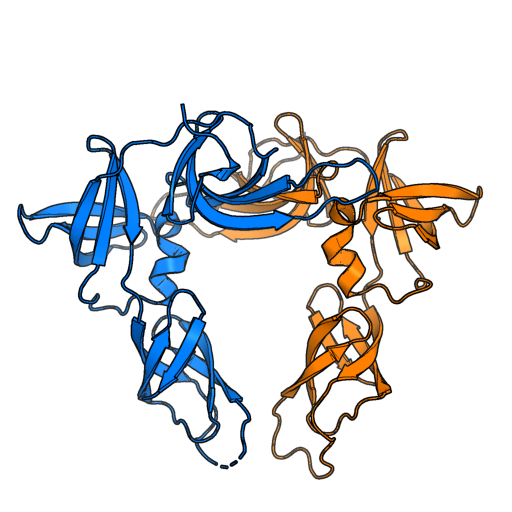 1 57.23 104 LEU B C 1
ATOM 2313 O O . LEU B 1 104 ? 25.002 10.475 2.207 1 57.48 104 LEU B O 1
ATOM 2318 N N . LEU B 1 105 ? 24.054 8.683 3.184 1 56.8 105 LEU B N 1
ATOM 2319 C CA . LEU B 1 105 ? 25.235 8.361 3.978 1 57.14 105 LEU B CA 1
ATOM 2320 C C . LEU B 1 105 ? 26.378 7.803 3.109 1 57.1 105 LEU B C 1
ATOM 2321 O O . LEU B 1 105 ? 27.517 7.772 3.56 1 57.13 105 LEU B O 1
ATOM 2326 N N . PHE B 1 106 ? 26.084 7.359 1.881 1 57.17 106 PHE B N 1
ATOM 2327 C CA . PHE B 1 106 ? 27.068 6.762 0.997 1 58.2 106 PHE B CA 1
ATOM 2328 C C . PHE B 1 106 ? 27.34 7.584 -0.253 1 59.05 106 PHE B C 1
ATOM 2329 O O . PHE B 1 106 ? 28.429 7.478 -0.81 1 58.7 106 PHE B O 1
ATOM 2337 N N . MET B 1 107 ? 26.373 8.392 -0.7 1 59.76 107 MET B N 1
ATOM 2338 C CA . MET B 1 107 ? 26.548 9.171 -1.918 1 61.19 107 MET B CA 1
ATOM 2339 C C . MET B 1 107 ? 27.337 10.429 -1.693 1 63.1 107 MET B C 1
ATOM 2340 O O . MET B 1 107 ? 26.877 11.332 -0.984 1 63.54 107 MET B O 1
ATOM 2345 N N . PRO B 1 108 ? 28.531 10.529 -2.294 1 63.92 108 PRO B N 1
ATOM 2346 C CA . PRO B 1 108 ? 29.295 11.778 -2.149 1 65 108 PRO B CA 1
ATOM 2347 C C . PRO B 1 108 ? 28.619 12.924 -2.907 1 67.2 108 PRO B C 1
ATOM 2348 O O . PRO B 1 108 ? 27.773 12.688 -3.786 1 67.37 108 PRO B O 1
ATOM 2352 N N . GLU B 1 109 ? 28.981 14.171 -2.58 1 68.63 109 GLU B N 1
ATOM 2353 C CA . GLU B 1 109 ? 28.413 15.324 -3.271 1 70.67 109 GLU B CA 1
ATOM 2354 C C . GLU B 1 109 ? 28.822 15.279 -4.748 1 71.18 109 GLU B C 1
ATOM 2355 O O . GLU B 1 109 ? 29.992 15.028 -5.035 1 71.53 109 GLU B O 1
ATOM 2361 N N . GLY B 1 110 ? 27.849 15.328 -5.644 1 71.03 110 GLY B N 1
ATOM 2362 C CA . GLY B 1 110 ? 28.13 15.187 -7.065 1 71.83 110 GLY B CA 1
ATOM 2363 C C . GLY B 1 110 ? 27.823 13.812 -7.642 1 72.66 110 GLY B C 1
ATOM 2364 O O . GLY B 1 110 ? 27.89 13.63 -8.86 1 73.32 110 GLY B O 1
ATOM 2365 N N . GLY B 1 111 ? 27.487 12.843 -6.789 1 72.25 111 GLY B N 1
ATOM 2366 C CA . GLY B 1 111 ? 27.096 11.514 -7.242 1 72.67 111 GLY B CA 1
ATOM 2367 C C . GLY B 1 111 ? 28.171 10.467 -7.457 1 72.54 111 GLY B C 1
ATOM 2368 O O . GLY B 1 111 ? 29.3 10.623 -6.996 1 72.56 111 GLY B O 1
ATOM 2369 N N . MET B 1 112 ? 27.796 9.361 -8.137 1 72.4 112 MET B N 1
ATOM 2370 C CA . MET B 1 112 ? 28.669 8.219 -8.429 1 72.74 112 MET B CA 1
ATOM 2371 C C . MET B 1 112 ? 28.13 7.366 -9.608 1 73.13 112 MET B C 1
ATOM 2372 O O . MET B 1 112 ? 26.947 7.454 -9.937 1 73.57 112 MET B O 1
ATOM 2377 N N . PRO B 1 113 ? 28.975 6.537 -10.266 1 72.78 113 PRO B N 1
ATOM 2378 C CA . PRO B 1 113 ? 28.47 5.72 -11.379 1 72.25 113 PRO B CA 1
ATOM 2379 C C . PRO B 1 113 ? 27.574 4.566 -10.929 1 71.2 113 PRO B C 1
ATOM 2380 O O . PRO B 1 113 ? 27.57 4.192 -9.759 1 71.38 113 PRO B O 1
ATOM 2384 N N . ASP B 1 114 ? 26.825 4.007 -11.879 1 69.87 114 ASP B N 1
ATOM 2385 C CA . ASP B 1 114 ? 25.902 2.895 -11.68 1 69.17 114 ASP B CA 1
ATOM 2386 C C . ASP B 1 114 ? 24.781 3.194 -10.665 1 66.23 114 ASP B C 1
ATOM 2387 O O . ASP B 1 114 ? 24.389 2.305 -9.913 1 66.23 114 ASP B O 1
ATOM 2392 N N . MET B 1 115 ? 24.236 4.423 -10.676 1 63.63 115 MET B N 1
ATOM 2393 C CA . MET B 1 115 ? 23.102 4.76 -9.81 1 61.52 115 MET B CA 1
ATOM 2394 C C . MET B 1 115 ? 21.807 4.603 -10.619 1 59.43 115 MET B C 1
ATOM 2395 O O . MET B 1 115 ? 21.729 5.062 -11.749 1 59.15 115 MET B O 1
ATOM 2400 N N . GLN B 1 116 ? 20.798 3.975 -10.04 1 57.65 116 GLN B N 1
ATOM 2401 C CA . GLN B 1 116 ? 19.507 3.787 -10.701 1 56.22 116 GLN B CA 1
ATOM 2402 C C . GLN B 1 116 ? 18.333 4.309 -9.849 1 54.97 116 GLN B C 1
ATOM 2403 O O . GLN B 1 116 ? 18.483 4.51 -8.653 1 55.42 116 GLN B O 1
ATOM 2409 N N . VAL B 1 117 ? 17.179 4.532 -10.457 1 53.69 117 VAL B N 1
ATOM 2410 C CA . VAL B 1 117 ? 15.967 4.902 -9.729 1 53.18 117 VAL B CA 1
ATOM 2411 C C . VAL B 1 117 ? 14.91 3.851 -9.977 1 53.12 117 VAL B C 1
ATOM 2412 O O . VAL B 1 117 ? 14.834 3.285 -11.07 1 53.32 117 VAL B O 1
ATOM 2416 N N . LEU B 1 118 ? 14.093 3.582 -8.966 1 52.7 118 LEU B N 1
ATOM 2417 C CA . LEU B 1 118 ? 13.015 2.619 -9.087 1 52.7 118 LEU B CA 1
ATOM 2418 C C . LEU B 1 118 ? 11.742 3.387 -9.379 1 52.23 118 LEU B C 1
ATOM 2419 O O . LEU B 1 118 ? 11.446 4.352 -8.695 1 52.2 118 LEU B O 1
ATOM 2424 N N . THR B 1 119 ? 10.99 2.961 -10.38 1 52.24 119 THR B N 1
ATOM 2425 C CA . THR B 1 119 ? 9.719 3.591 -10.726 1 53.26 119 THR B CA 1
ATOM 2426 C C . THR B 1 119 ? 8.652 2.514 -10.912 1 54.8 119 THR B C 1
ATOM 2427 O O . THR B 1 119 ? 8.971 1.341 -11.101 1 54.54 119 THR B O 1
ATOM 2431 N N . TRP B 1 120 ? 7.383 2.909 -10.847 1 56.48 120 TRP B N 1
ATOM 2432 C CA . TRP B 1 120 ? 6.264 2.011 -11.084 1 59.02 120 TRP B CA 1
ATOM 2433 C C . TRP B 1 120 ? 5.224 2.839 -11.792 1 61.91 120 TRP B C 1
ATOM 2434 O O . TRP B 1 120 ? 4.604 3.68 -11.149 1 62.49 120 TRP B O 1
ATOM 2445 N N . ASP B 1 121 ? 5.066 2.653 -13.116 1 63.94 121 ASP B N 1
ATOM 2446 C CA . ASP B 1 121 ? 4.088 3.393 -13.925 1 65.56 121 ASP B CA 1
ATOM 2447 C C . ASP B 1 121 ? 4.146 4.915 -13.709 1 65.54 121 ASP B C 1
ATOM 2448 O O . ASP B 1 121 ? 3.138 5.536 -13.341 1 66.16 121 ASP B O 1
ATOM 2453 N N . GLY B 1 122 ? 5.338 5.487 -13.867 1 64.3 122 GLY B N 1
ATOM 2454 C CA . GLY B 1 122 ? 5.524 6.923 -13.706 1 63.43 122 GLY B CA 1
ATOM 2455 C C . GLY B 1 122 ? 5.716 7.424 -12.289 1 62.12 122 GLY B C 1
ATOM 2456 O O . GLY B 1 122 ? 6.099 8.581 -12.097 1 62.72 122 GLY B O 1
ATOM 2457 N N . GLN B 1 123 ? 5.465 6.575 -11.282 1 60.2 123 GLN B N 1
ATOM 2458 C CA . GLN B 1 123 ? 5.653 6.99 -9.894 1 58.63 123 GLN B CA 1
ATOM 2459 C C . GLN B 1 123 ? 7.084 6.718 -9.436 1 55.96 123 GLN B C 1
ATOM 2460 O O . GLN B 1 123 ? 7.538 5.594 -9.542 1 55.48 123 GLN B O 1
ATOM 2466 N N . LEU B 1 124 ? 7.786 7.735 -8.917 1 54.43 124 LEU B N 1
ATOM 2467 C CA . LEU B 1 124 ? 9.161 7.577 -8.438 1 53.29 124 LEU B CA 1
ATOM 2468 C C . LEU B 1 124 ? 9.129 6.903 -7.046 1 52.6 124 LEU B C 1
ATOM 2469 O O . LEU B 1 124 ? 8.404 7.354 -6.158 1 52.94 124 LEU B O 1
ATOM 2474 N N . LEU B 1 125 ? 9.885 5.818 -6.872 1 51.41 125 LEU B N 1
ATOM 2475 C CA . LEU B 1 125 ? 9.87 5.073 -5.621 1 51.71 125 LEU B CA 1
ATOM 2476 C C . LEU B 1 125 ? 11.13 5.198 -4.75 1 52.17 125 LEU B C 1
ATOM 2477 O O . LEU B 1 125 ? 11.02 5.555 -3.584 1 53.25 125 LEU B O 1
ATOM 2482 N N . ALA B 1 126 ? 12.309 4.861 -5.289 1 51.26 126 ALA B N 1
ATOM 2483 C CA . ALA B 1 126 ? 13.528 4.806 -4.501 1 51.03 126 ALA B CA 1
ATOM 2484 C C . ALA B 1 126 ? 14.798 5.025 -5.346 1 50.39 126 ALA B C 1
ATOM 2485 O O . ALA B 1 126 ? 14.73 4.994 -6.564 1 50.54 126 ALA B O 1
ATOM 2487 N N . LEU B 1 127 ? 15.952 5.269 -4.696 1 49.81 127 LEU B N 1
ATOM 2488 C CA . LEU B 1 127 ? 17.249 5.421 -5.334 1 49.75 127 LEU B CA 1
ATOM 2489 C C . LEU B 1 127 ? 18.065 4.168 -5.017 1 50.32 127 LEU B C 1
ATOM 2490 O O . LEU B 1 127 ? 18.205 3.822 -3.855 1 50.59 127 LEU B O 1
ATOM 2495 N N . GLU B 1 128 ? 18.57 3.475 -6.038 1 51.12 128 GLU B N 1
ATOM 2496 C CA . GLU B 1 128 ? 19.366 2.257 -5.887 1 52.81 128 GLU B CA 1
ATOM 2497 C C . GLU B 1 128 ? 20.844 2.517 -6.203 1 53.63 128 GLU B C 1
ATOM 2498 O O . GLU B 1 128 ? 21.181 2.866 -7.324 1 53.64 128 GLU B O 1
ATOM 2504 N N . LEU B 1 129 ? 21.72 2.347 -5.215 1 54.66 129 LEU B N 1
ATOM 2505 C CA . LEU B 1 129 ? 23.149 2.601 -5.371 1 55.9 129 LEU B CA 1
ATOM 2506 C C . LEU B 1 129 ? 23.926 1.322 -5.745 1 57.6 129 LEU B C 1
ATOM 2507 O O . LEU B 1 129 ? 23.466 0.207 -5.473 1 57.89 129 LEU B O 1
ATOM 2512 N N . PRO B 1 130 ? 25.144 1.458 -6.318 1 57.87 130 PRO B N 1
ATOM 2513 C CA . PRO B 1 130 ? 25.949 0.258 -6.612 1 57.95 130 PRO B CA 1
ATOM 2514 C C . PRO B 1 130 ? 26.461 -0.451 -5.34 1 57.72 130 PRO B C 1
ATOM 2515 O O . PRO B 1 130 ? 26.112 -0.067 -4.22 1 57.82 130 PRO B O 1
ATOM 2519 N N . GLN B 1 131 ? 27.251 -1.519 -5.503 1 57.43 131 GLN B N 1
ATOM 2520 C CA . GLN B 1 131 ? 27.774 -2.302 -4.38 1 57.7 131 GLN B CA 1
ATOM 2521 C C . GLN B 1 131 ? 28.769 -1.533 -3.489 1 56.5 131 GLN B C 1
ATOM 2522 O O . GLN B 1 131 ? 28.669 -1.576 -2.263 1 56.85 131 GLN B O 1
ATOM 2528 N N . THR B 1 132 ? 29.741 -0.864 -4.1 1 55.26 132 THR B N 1
ATOM 2529 C CA . THR B 1 132 ? 30.773 -0.151 -3.353 1 54.95 132 THR B CA 1
ATOM 2530 C C . THR B 1 132 ? 30.805 1.343 -3.658 1 54.08 132 THR B C 1
ATOM 2531 O O . THR B 1 132 ? 30.346 1.765 -4.717 1 54.39 132 THR B O 1
ATOM 2535 N N . VAL B 1 133 ? 31.421 2.136 -2.761 1 52.85 133 VAL B N 1
ATOM 2536 C CA . VAL B 1 133 ? 31.619 3.565 -2.987 1 51.8 133 VAL B CA 1
ATOM 2537 C C . VAL B 1 133 ? 33.016 3.991 -2.464 1 50.55 133 VAL B C 1
ATOM 2538 O O . VAL B 1 133 ? 33.509 3.417 -1.502 1 50.84 133 VAL B O 1
ATOM 2542 N N . ASP B 1 134 ? 33.657 4.959 -3.114 1 49.27 134 ASP B N 1
ATOM 2543 C CA . ASP B 1 134 ? 34.934 5.492 -2.661 1 49.53 134 ASP B CA 1
ATOM 2544 C C . ASP B 1 134 ? 34.648 6.84 -1.986 1 49.26 134 ASP B C 1
ATOM 2545 O O . ASP B 1 134 ? 34.131 7.739 -2.641 1 49.6 134 ASP B O 1
ATOM 2550 N N . LEU B 1 135 ? 34.916 6.957 -0.67 1 48.73 135 LEU B N 1
ATOM 2551 C CA . LEU B 1 135 ? 34.674 8.185 0.092 1 49.12 135 LEU B CA 1
ATOM 2552 C C . LEU B 1 135 ? 35.909 8.629 0.855 1 49.5 135 LEU B C 1
ATOM 2553 O O . LEU B 1 135 ? 36.659 7.795 1.36 1 49.76 135 LEU B O 1
ATOM 2558 N N . GLU B 1 136 ? 36.086 9.944 1.002 1 49.37 136 GLU B N 1
ATOM 2559 C CA . GLU B 1 136 ? 37.217 10.501 1.743 1 49.85 136 GLU B CA 1
ATOM 2560 C C . GLU B 1 136 ? 36.94 10.578 3.26 1 50.15 136 GLU B C 1
ATOM 2561 O O . GLU B 1 136 ? 35.843 10.968 3.677 1 50.13 136 GLU B O 1
ATOM 2567 N N . ILE B 1 137 ? 37.939 10.219 4.075 1 50.28 137 ILE B N 1
ATOM 2568 C CA . ILE B 1 137 ? 37.865 10.299 5.535 1 51.47 137 ILE B CA 1
ATOM 2569 C C . ILE B 1 137 ? 38.063 11.769 5.933 1 53.45 137 ILE B C 1
ATOM 2570 O O . ILE B 1 137 ? 39.098 12.326 5.58 1 54.03 137 ILE B O 1
ATOM 2575 N N . VAL B 1 138 ? 37.12 12.394 6.662 1 54.51 138 VAL B N 1
ATOM 2576 C CA . VAL B 1 138 ? 37.326 13.773 7.103 1 56.6 138 VAL B CA 1
ATOM 2577 C C . VAL B 1 138 ? 37.875 13.798 8.524 1 58.82 138 VAL B C 1
ATOM 2578 O O . VAL B 1 138 ? 38.783 14.571 8.81 1 60.08 138 VAL B O 1
ATOM 2582 N N . GLU B 1 139 ? 37.384 12.914 9.4 1 59.12 139 GLU B N 1
ATOM 2583 C CA . GLU B 1 139 ? 37.829 12.893 10.786 1 59.76 139 GLU B CA 1
ATOM 2584 C C . GLU B 1 139 ? 38.226 11.524 11.255 1 59.01 139 GLU B C 1
ATOM 2585 O O . GLU B 1 139 ? 37.435 10.599 11.184 1 59.09 139 GLU B O 1
ATOM 2591 N N . THR B 1 140 ? 39.452 11.395 11.746 1 58.53 140 THR B N 1
ATOM 2592 C CA . THR B 1 140 ? 39.992 10.177 12.339 1 59.39 140 THR B CA 1
ATOM 2593 C C . THR B 1 140 ? 41.229 10.517 13.163 1 60.6 140 THR B C 1
ATOM 2594 O O . THR B 1 140 ? 41.897 11.521 12.923 1 60.58 140 THR B O 1
ATOM 2598 N N . ALA B 1 141 ? 41.547 9.668 14.117 1 61.95 141 ALA B N 1
ATOM 2599 C CA . ALA B 1 141 ? 42.747 9.813 14.935 1 63.95 141 ALA B CA 1
ATOM 2600 C C . ALA B 1 141 ? 43.995 9.697 14.033 1 65.96 141 ALA B C 1
ATOM 2601 O O . ALA B 1 141 ? 43.955 8.994 13.019 1 65.93 141 ALA B O 1
ATOM 2603 N N . PRO B 1 142 ? 45.11 10.36 14.379 1 67.39 142 PRO B N 1
ATOM 2604 C CA . PRO B 1 142 ? 46.309 10.263 13.53 1 68.53 142 PRO B CA 1
ATOM 2605 C C . PRO B 1 142 ? 46.74 8.832 13.209 1 70.14 142 PRO B C 1
ATOM 2606 O O . PRO B 1 142 ? 46.72 7.97 14.076 1 69.81 142 PRO B O 1
ATOM 2610 N N . GLY B 1 143 ? 47.08 8.597 11.949 1 71.56 143 GLY B N 1
ATOM 2611 C CA . GLY B 1 143 ? 47.514 7.293 11.48 1 73.45 143 GLY B CA 1
ATOM 2612 C C . GLY B 1 143 ? 48.801 6.848 12.131 1 75.43 143 GLY B C 1
ATOM 2613 O O . GLY B 1 143 ? 49.745 7.631 12.251 1 75.8 143 GLY B O 1
ATOM 2614 N N . ILE B 1 144 ? 48.826 5.606 12.589 1 76.62 144 ILE B N 1
ATOM 2615 C CA . ILE B 1 144 ? 49.988 5.031 13.239 1 78.75 144 ILE B CA 1
ATOM 2616 C C . ILE B 1 144 ? 50.566 3.937 12.364 1 80.27 144 ILE B C 1
ATOM 2617 O O . ILE B 1 144 ? 49.907 2.927 12.129 1 80.76 144 ILE B O 1
ATOM 2622 N N . LYS B 1 145 ? 51.792 4.136 11.882 1 80.83 145 LYS B N 1
ATOM 2623 C CA . LYS B 1 145 ? 52.493 3.178 11.03 1 81.95 145 LYS B CA 1
ATOM 2624 C C . LYS B 1 145 ? 52.976 1.934 11.823 1 83.21 145 LYS B C 1
ATOM 2625 O O . LYS B 1 145 ? 52.81 1.871 13.043 1 83.24 145 LYS B O 1
ATOM 2631 N N . GLY B 1 146 ? 53.537 0.949 11.126 1 84.18 146 GLY B N 1
ATOM 2632 C CA . GLY B 1 146 ? 54.064 -0.24 11.776 1 85.77 146 GLY B CA 1
ATOM 2633 C C . GLY B 1 146 ? 53.489 -1.561 11.317 1 87.54 146 GLY B C 1
ATOM 2634 O O . GLY B 1 146 ? 52.653 -1.609 10.413 1 87.52 146 GLY B O 1
ATOM 2635 N N . ALA B 1 147 ? 53.95 -2.652 11.948 1 88.83 147 ALA B N 1
ATOM 2636 C CA . ALA B 1 147 ? 53.496 -4.006 11.646 1 90.39 147 ALA B CA 1
ATOM 2637 C C . ALA B 1 147 ? 52.029 -4.186 12.021 1 91.92 147 ALA B C 1
ATOM 2638 O O . ALA B 1 147 ? 51.529 -3.516 12.932 1 92.06 147 ALA B O 1
ATOM 2640 N N . SER B 1 148 ? 51.337 -5.108 11.332 1 92.68 148 SER B N 1
ATOM 2641 C CA . SER B 1 148 ? 49.932 -5.361 11.627 1 93.74 148 SER B CA 1
ATOM 2642 C C . SER B 1 148 ? 49.776 -6.392 12.755 1 94.78 148 SER B C 1
ATOM 2643 O O . SER B 1 148 ? 49.019 -7.358 12.619 1 95.02 148 SER B O 1
ATOM 2646 N N . ALA B 1 149 ? 50.508 -6.184 13.87 1 94.99 149 ALA B N 1
ATOM 2647 C CA . ALA B 1 149 ? 50.415 -7.032 15.064 1 95.57 149 ALA B CA 1
ATOM 2648 C C . ALA B 1 149 ? 49.104 -6.722 15.817 1 95.73 149 ALA B C 1
ATOM 2649 O O . ALA B 1 149 ? 48.498 -7.62 16.401 1 96.17 149 ALA B O 1
ATOM 2651 N N . SER B 1 150 ? 48.664 -5.449 15.795 1 95.04 150 SER B N 1
ATOM 2652 C CA . SER B 1 150 ? 47.404 -5.043 16.399 1 94.68 150 SER B CA 1
ATOM 2653 C C . SER B 1 150 ? 46.341 -4.957 15.297 1 93.6 150 SER B C 1
ATOM 2654 O O . SER B 1 150 ? 46.216 -3.931 14.624 1 93.66 150 SER B O 1
ATOM 2657 N N . ALA B 1 151 ? 45.594 -6.049 15.092 1 92.17 151 ALA B N 1
ATOM 2658 C CA . ALA B 1 151 ? 44.544 -6.087 14.075 1 91.09 151 ALA B CA 1
ATOM 2659 C C . ALA B 1 151 ? 43.242 -5.452 14.604 1 89.33 151 ALA B C 1
ATOM 2660 O O . ALA B 1 151 ? 42.163 -6.063 14.565 1 89.57 151 ALA B O 1
ATOM 2662 N N . ARG B 1 152 ? 43.359 -4.208 15.09 1 87.29 152 ARG B N 1
ATOM 2663 C CA . ARG B 1 152 ? 42.256 -3.438 15.65 1 85.46 152 ARG B CA 1
ATOM 2664 C C . ARG B 1 152 ? 41.874 -2.267 14.75 1 82.88 152 ARG B C 1
ATOM 2665 O O . ARG B 1 152 ? 42.742 -1.574 14.217 1 82.38 152 ARG B O 1
ATOM 2673 N N . ASN B 1 153 ? 40.566 -2.066 14.565 1 80.67 153 ASN B N 1
ATOM 2674 C CA . ASN B 1 153 ? 40.058 -0.975 13.747 1 78.83 153 ASN B CA 1
ATOM 2675 C C . ASN B 1 153 ? 39.625 0.197 14.633 1 76.33 153 ASN B C 1
ATOM 2676 O O . ASN B 1 153 ? 39.197 -0.004 15.763 1 76.61 153 ASN B O 1
ATOM 2681 N N . LYS B 1 154 ? 39.736 1.419 14.112 1 73.9 154 LYS B N 1
ATOM 2682 C CA . LYS B 1 154 ? 39.375 2.659 14.797 1 71.79 154 LYS B CA 1
ATOM 2683 C C . LYS B 1 154 ? 38.255 3.396 14.026 1 69.64 154 LYS B C 1
ATOM 2684 O O . LYS B 1 154 ? 38.085 3.185 12.821 1 69.56 154 LYS B O 1
ATOM 2690 N N . PRO B 1 155 ? 37.486 4.278 14.693 1 67.45 155 PRO B N 1
ATOM 2691 C CA . PRO B 1 155 ? 36.397 4.967 13.98 1 66.02 155 PRO B CA 1
ATOM 2692 C C . PRO B 1 155 ? 36.869 6.087 13.061 1 64.61 155 PRO B C 1
ATOM 2693 O O . PRO B 1 155 ? 37.868 6.757 13.334 1 64.72 155 PRO B O 1
ATOM 2697 N N . ALA B 1 156 ? 36.133 6.296 11.969 1 62.93 156 ALA B N 1
ATOM 2698 C CA . ALA B 1 156 ? 36.448 7.343 11.013 1 61.84 156 ALA B CA 1
ATOM 2699 C C . ALA B 1 156 ? 35.163 7.948 10.481 1 60.4 156 ALA B C 1
ATOM 2700 O O . ALA B 1 156 ? 34.248 7.217 10.124 1 60.77 156 ALA B O 1
ATOM 2702 N N . THR B 1 157 ? 35.084 9.274 10.434 1 58.83 157 THR B N 1
ATOM 2703 C CA . THR B 1 157 ? 33.926 9.98 9.904 1 58.02 157 THR B CA 1
ATOM 2704 C C . THR B 1 157 ? 34.228 10.307 8.458 1 56.28 157 THR B C 1
ATOM 2705 O O . THR B 1 157 ? 35.249 10.901 8.168 1 56.46 157 THR B O 1
ATOM 2709 N N . LEU B 1 158 ? 33.375 9.889 7.553 1 55.38 158 LEU B N 1
ATOM 2710 C CA . LEU B 1 158 ? 33.559 10.115 6.127 1 55.42 158 LEU B CA 1
ATOM 2711 C C . LEU B 1 158 ? 32.945 11.458 5.7 1 56.03 158 LEU B C 1
ATOM 2712 O O . LEU B 1 158 ? 32.293 12.114 6.514 1 55.67 158 LEU B O 1
ATOM 2717 N N . SER B 1 159 ? 33.181 11.883 4.447 1 56.83 159 SER B N 1
ATOM 2718 C CA . SER B 1 159 ? 32.661 13.154 3.921 1 58.47 159 SER B CA 1
ATOM 2719 C C . SER B 1 159 ? 31.135 13.285 4.029 1 59.48 159 SER B C 1
ATOM 2720 O O . SER B 1 159 ? 30.628 14.386 4.212 1 59.87 159 SER B O 1
ATOM 2723 N N . THR B 1 160 ? 30.411 12.166 3.961 1 59.76 160 THR B N 1
ATOM 2724 C CA . THR B 1 160 ? 28.949 12.165 4.085 1 60.42 160 THR B CA 1
ATOM 2725 C C . THR B 1 160 ? 28.433 12.17 5.546 1 60.74 160 THR B C 1
ATOM 2726 O O . THR B 1 160 ? 27.224 12.176 5.757 1 60.8 160 THR B O 1
ATOM 2730 N N . GLY B 1 161 ? 29.328 12.121 6.524 1 60.61 161 GLY B N 1
ATOM 2731 C CA . GLY B 1 161 ? 28.934 12.063 7.931 1 61.33 161 GLY B CA 1
ATOM 2732 C C . GLY B 1 161 ? 28.872 10.655 8.514 1 61.65 161 GLY B C 1
ATOM 2733 O O . GLY B 1 161 ? 28.738 10.486 9.726 1 62.1 161 GLY B O 1
ATOM 2734 N N . LEU B 1 162 ? 28.975 9.633 7.662 1 61.51 162 LEU B N 1
ATOM 2735 C CA . LEU B 1 162 ? 28.953 8.23 8.05 1 62.34 162 LEU B CA 1
ATOM 2736 C C . LEU B 1 162 ? 30.173 7.86 8.91 1 62.7 162 LEU B C 1
ATOM 2737 O O . LEU B 1 162 ? 31.287 8.244 8.574 1 62.66 162 LEU B O 1
ATOM 2742 N N . VAL B 1 163 ? 29.967 7.13 10.02 1 62.57 163 VAL B N 1
ATOM 2743 C CA . VAL B 1 163 ? 31.071 6.712 10.886 1 62.9 163 VAL B CA 1
ATOM 2744 C C . VAL B 1 163 ? 31.312 5.228 10.676 1 63.75 163 VAL B C 1
ATOM 2745 O O . VAL B 1 163 ? 30.383 4.438 10.841 1 63.89 163 VAL B O 1
ATOM 2749 N N . ILE B 1 164 ? 32.538 4.839 10.28 1 63.9 164 ILE B N 1
ATOM 2750 C CA . ILE B 1 164 ? 32.854 3.429 10.01 1 64.82 164 ILE B CA 1
ATOM 2751 C C . ILE B 1 164 ? 34.205 3.01 10.638 1 64.29 164 ILE B C 1
ATOM 2752 O O . ILE B 1 164 ? 35.076 3.854 10.829 1 64.52 164 ILE B O 1
ATOM 2757 N N . GLN B 1 165 ? 34.371 1.72 10.978 1 63.44 165 GLN B N 1
ATOM 2758 C CA . GLN B 1 165 ? 35.622 1.215 11.543 1 63.26 165 GLN B CA 1
ATOM 2759 C C . GLN B 1 165 ? 36.624 0.941 10.415 1 62.81 165 GLN B C 1
ATOM 2760 O O . GLN B 1 165 ? 36.296 0.249 9.447 1 63.01 165 GLN B O 1
ATOM 2766 N N . VAL B 1 166 ? 37.836 1.502 10.537 1 61.69 166 VAL B N 1
ATOM 2767 C CA . VAL B 1 166 ? 38.915 1.394 9.554 1 61.32 166 VAL B CA 1
ATOM 2768 C C . VAL B 1 166 ? 40.249 1.056 10.251 1 61.46 166 VAL B C 1
ATOM 2769 O O . VAL B 1 166 ? 40.454 1.463 11.386 1 62.16 166 VAL B O 1
ATOM 2773 N N . PRO B 1 167 ? 41.206 0.392 9.582 1 60.97 167 PRO B N 1
ATOM 2774 C CA . PRO B 1 167 ? 42.513 0.131 10.214 1 60.97 167 PRO B CA 1
ATOM 2775 C C . PRO B 1 167 ? 43.198 1.384 10.758 1 61.59 167 PRO B C 1
ATOM 2776 O O . PRO B 1 167 ? 43.075 2.467 10.18 1 62.29 167 PRO B O 1
ATOM 2780 N N . GLU B 1 168 ? 43.918 1.23 11.875 1 61.23 168 GLU B N 1
ATOM 2781 C CA . GLU B 1 168 ? 44.608 2.297 12.608 1 61.21 168 GLU B CA 1
ATOM 2782 C C . GLU B 1 168 ? 45.576 3.176 11.826 1 59.52 168 GLU B C 1
ATOM 2783 O O . GLU B 1 168 ? 45.786 4.323 12.214 1 59.31 168 GLU B O 1
ATOM 2789 N N . TYR B 1 169 ? 46.229 2.631 10.789 1 58.31 169 TYR B N 1
ATOM 2790 C CA . TYR B 1 169 ? 47.223 3.384 10.019 1 57.18 169 TYR B CA 1
ATOM 2791 C C . TYR B 1 169 ? 46.633 4.468 9.132 1 56.98 169 TYR B C 1
ATOM 2792 O O . TYR B 1 169 ? 47.38 5.31 8.647 1 57.31 169 TYR B O 1
ATOM 2801 N N . LEU B 1 170 ? 45.321 4.433 8.872 1 56.5 170 LEU B N 1
ATOM 2802 C CA . LEU B 1 170 ? 44.699 5.423 8.003 1 56.35 170 LEU B CA 1
ATOM 2803 C C . LEU B 1 170 ? 44.699 6.824 8.612 1 56.38 170 LEU B C 1
ATOM 2804 O O . LEU B 1 170 ? 44.638 6.982 9.822 1 56.05 170 LEU B O 1
ATOM 2809 N N . SER B 1 171 ? 44.814 7.834 7.759 1 56.42 171 SER B N 1
ATOM 2810 C CA . SER B 1 171 ? 44.885 9.235 8.15 1 56.55 171 SER B CA 1
ATOM 2811 C C . SER B 1 171 ? 43.752 10.056 7.509 1 56.2 171 SER B C 1
ATOM 2812 O O . SER B 1 171 ? 43.199 9.664 6.476 1 56.18 171 SER B O 1
ATOM 2815 N N . PRO B 1 172 ? 43.408 11.221 8.091 1 55.74 172 PRO B N 1
ATOM 2816 C CA . PRO B 1 172 ? 42.393 12.08 7.469 1 55.32 172 PRO B CA 1
ATOM 2817 C C . PRO B 1 172 ? 42.807 12.506 6.053 1 54.83 172 PRO B C 1
ATOM 2818 O O . PRO B 1 172 ? 43.997 12.699 5.788 1 54.56 172 PRO B O 1
ATOM 2822 N N . GLY B 1 173 ? 41.831 12.604 5.153 1 54.04 173 GLY B N 1
ATOM 2823 C CA . GLY B 1 173 ? 42.061 12.975 3.762 1 54.36 173 GLY B CA 1
ATOM 2824 C C . GLY B 1 173 ? 42.228 11.799 2.814 1 54.84 173 GLY B C 1
ATOM 2825 O O . GLY B 1 173 ? 42.235 11.983 1.591 1 54.96 173 GLY B O 1
ATOM 2826 N N . GLU B 1 174 ? 42.38 10.578 3.356 1 54.84 174 GLU B N 1
ATOM 2827 C CA . GLU B 1 174 ? 42.548 9.407 2.506 1 55.02 174 GLU B CA 1
ATOM 2828 C C . GLU B 1 174 ? 41.21 8.942 1.97 1 54.79 174 GLU B C 1
ATOM 2829 O O . GLU B 1 174 ? 40.203 9.004 2.68 1 55.08 174 GLU B O 1
ATOM 2835 N N . LYS B 1 175 ? 41.186 8.512 0.705 1 53.88 175 LYS B N 1
ATOM 2836 C CA . LYS B 1 175 ? 39.96 8.007 0.106 1 54.02 175 LYS B CA 1
ATOM 2837 C C . LYS B 1 175 ? 39.913 6.483 0.338 1 53.64 175 LYS B C 1
ATOM 2838 O O . LYS B 1 175 ? 40.929 5.795 0.158 1 54.15 175 LYS B O 1
ATOM 2844 N N . ILE B 1 176 ? 38.759 5.965 0.792 1 52.43 176 ILE B N 1
ATOM 2845 C CA . ILE B 1 176 ? 38.599 4.544 1.101 1 52 176 ILE B CA 1
ATOM 2846 C C . ILE B 1 176 ? 37.399 3.912 0.369 1 52.21 176 ILE B C 1
ATOM 2847 O O . ILE B 1 176 ? 36.433 4.6 0.053 1 51.43 176 ILE B O 1
ATOM 2852 N N . ARG B 1 177 ? 37.465 2.593 0.126 1 52.96 177 ARG B N 1
ATOM 2853 C CA . ARG B 1 177 ? 36.421 1.812 -0.53 1 54.68 177 ARG B CA 1
ATOM 2854 C C . ARG B 1 177 ? 35.519 1.202 0.522 1 54.63 177 ARG B C 1
ATOM 2855 O O . ARG B 1 177 ? 36.007 0.589 1.466 1 54.37 177 ARG B O 1
ATOM 2863 N N . ILE B 1 178 ? 34.211 1.409 0.396 1 54.7 178 ILE B N 1
ATOM 2864 C CA . ILE B 1 178 ? 33.237 0.917 1.363 1 56.15 178 ILE B CA 1
ATOM 2865 C C . ILE B 1 178 ? 32.206 0.004 0.695 1 56.67 178 ILE B C 1
ATOM 2866 O O . ILE B 1 178 ? 31.662 0.372 -0.337 1 56.43 178 ILE B O 1
ATOM 2871 N N . HIS B 1 179 ? 31.896 -1.141 1.304 1 57.25 179 HIS B N 1
ATOM 2872 C CA . HIS B 1 179 ? 30.828 -2.006 0.817 1 58.63 179 HIS B CA 1
ATOM 2873 C C . HIS B 1 179 ? 29.573 -1.37 1.408 1 58.01 179 HIS B C 1
ATOM 2874 O O . HIS B 1 179 ? 29.449 -1.331 2.618 1 57.78 179 HIS B O 1
ATOM 2881 N N . ILE B 1 180 ? 28.698 -0.805 0.582 1 58.34 180 ILE B N 1
ATOM 2882 C CA . ILE B 1 180 ? 27.524 -0.061 1.053 1 59.68 180 ILE B CA 1
ATOM 2883 C C . ILE B 1 180 ? 26.552 -0.895 1.913 1 61.84 180 ILE B C 1
ATOM 2884 O O . ILE B 1 180 ? 26.235 -0.501 3.041 1 61.75 180 ILE B O 1
ATOM 2889 N N . GLU B 1 181 ? 26.108 -2.054 1.384 1 63.37 181 GLU B N 1
ATOM 2890 C CA . GLU B 1 181 ? 25.175 -2.957 2.047 1 65.6 181 GLU B CA 1
ATOM 2891 C C . GLU B 1 181 ? 25.661 -3.387 3.436 1 66.7 181 GLU B C 1
ATOM 2892 O O . GLU B 1 181 ? 24.895 -3.348 4.406 1 66.74 181 GLU B O 1
ATOM 2898 N N . GLU B 1 182 ? 26.934 -3.785 3.532 1 67.09 182 GLU B N 1
ATOM 2899 C CA . GLU B 1 182 ? 27.48 -4.271 4.789 1 67.49 182 GLU B CA 1
ATOM 2900 C C . GLU B 1 182 ? 28.171 -3.238 5.651 1 66.47 182 GLU B C 1
ATOM 2901 O O . GLU B 1 182 ? 28.577 -3.581 6.762 1 66.66 182 GLU B O 1
ATOM 2907 N N . ARG B 1 183 ? 28.296 -1.986 5.165 1 65.17 183 ARG B N 1
ATOM 2908 C CA . ARG B 1 183 ? 28.931 -0.884 5.88 1 64.29 183 ARG B CA 1
ATOM 2909 C C . ARG B 1 183 ? 30.355 -1.224 6.32 1 63.27 183 ARG B C 1
ATOM 2910 O O . ARG B 1 183 ? 30.738 -0.918 7.456 1 63.22 183 ARG B O 1
ATOM 2918 N N . ARG B 1 184 ? 31.136 -1.875 5.43 1 61.95 184 ARG B N 1
ATOM 2919 C CA . ARG B 1 184 ? 32.502 -2.241 5.785 1 61.71 184 ARG B CA 1
ATOM 2920 C C . ARG B 1 184 ? 33.587 -1.643 4.918 1 59.76 184 ARG B C 1
ATOM 2921 O O . ARG B 1 184 ? 33.459 -1.578 3.702 1 58.97 184 ARG B O 1
ATOM 2929 N N . TYR B 1 185 ? 34.728 -1.371 5.552 1 59.01 185 TYR B N 1
ATOM 2930 C CA . TYR B 1 185 ? 35.951 -0.935 4.903 1 58.1 185 TYR B CA 1
ATOM 2931 C C . TYR B 1 185 ? 36.472 -2.107 4.044 1 57.72 185 TYR B C 1
ATOM 2932 O O . TYR B 1 185 ? 36.509 -3.244 4.507 1 57.73 185 TYR B O 1
ATOM 2941 N N . MET B 1 186 ? 36.851 -1.827 2.802 1 57.16 186 MET B N 1
ATOM 2942 C CA . MET B 1 186 ? 37.376 -2.832 1.884 1 57.48 186 MET B CA 1
ATOM 2943 C C . MET B 1 186 ? 38.844 -2.588 1.471 1 56.95 186 MET B C 1
ATOM 2944 O O . MET B 1 186 ? 39.474 -3.469 0.896 1 57.11 186 MET B O 1
ATOM 2949 N N . GLY B 1 187 ? 39.354 -1.393 1.723 1 55.97 187 GLY B N 1
ATOM 2950 C CA . GLY B 1 187 ? 40.706 -1.007 1.342 1 55.66 187 GLY B CA 1
ATOM 2951 C C . GLY B 1 187 ? 40.769 0.43 0.863 1 55.24 187 GLY B C 1
ATOM 2952 O O . GLY B 1 187 ? 39.742 1.091 0.741 1 54.78 187 GLY B O 1
ATOM 2953 N N . ARG B 1 188 ? 41.969 0.933 0.587 1 55.48 188 ARG B N 1
ATOM 2954 C CA . ARG B 1 188 ? 42.142 2.295 0.076 1 56.16 188 ARG B CA 1
ATOM 2955 C C . ARG B 1 188 ? 41.576 2.414 -1.371 1 56.16 188 ARG B C 1
ATOM 2956 O O . ARG B 1 188 ? 41.636 1.427 -2.132 1 55.39 188 ARG B O 1
#

Organism: Escherichia coli (strain K12) (NCBI:txid83333)

Solvent-accessible surface area: 20542 Å² total; per-residue (Å²): 128,41,84,0,67,94,4,121,126,16,70,0,0,57,57,121,75,76,4,1,18,1,51,66,39,58,100,41,87,66,76,49,246,84,45,64,60,53,31,43,0,77,0,24,10,9,127,51,21,16,78,20,14,32,51,11,115,15,86,43,117,10,80,40,14,113,43,69,97,77,116,0,74,39,46,114,80,94,63,30,81,32,15,0,61,1,71,132,90,157,56,87,27,62,2,47,104,42,52,0,77,68,30,27,51,7,10,30,152,74,10,21,111,80,1,33,0,1,13,75,138,80,56,44,3,10,7,61,24,24,116,40,7,60,1,71,0,66,113,23,61,104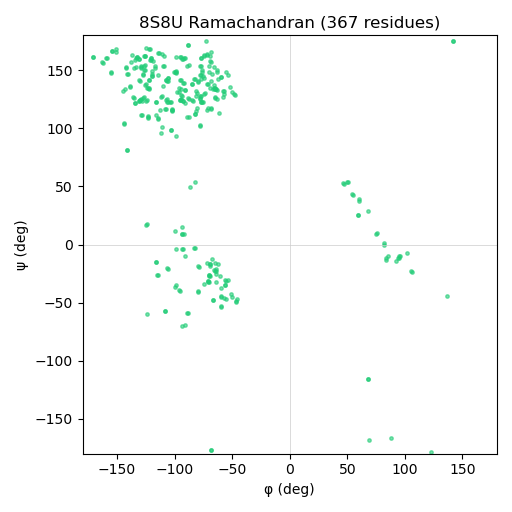,30,130,131,114,68,83,14,81,1,34,1,49,36,44,10,96,12,85,0,31,38,95,0,37,70,46,55,116,1,91,0,32,13,87,97,110,131,46,91,18,170,125,38,106,1,57,89,4,119,119,15,69,0,0,58,57,121,74,76,3,1,18,1,38,66,43,58,112,40,88,67,69,61,243,90,45,54,45,49,30,47,0,72,0,18,10,9,124,51,18,15,71,20,18,33,52,11,121,15,96,55,118,8,83,42,15,114,43,69,99,68,110,2,77,31,46,115,79,92,64,32,77,31,14,0,63,2,104,134,90,157,57,87,26,62,2,50,102,44,51,0,76,50,28,24,56,7,9,30,171,60,15,23,116,84,2,34,0,1,13,76,139,81,55,46,4,8,7,58,30,28,123,33,8,57,1,71,0,68,112,23,60,108,23,118,196,73,94,102,101,45,100,93,82,21,80,2,34,1,54,33,45,9,92,9,86,0,30,40,94,0,40,69,44,41,117,0,91,0,21,22,117,96,110,112,38,82,19,170

Nearest PDB structures (foldseek):
  8s8u-assembly1_A  TM=1.005E+00  e=2.454E-35  Escherichia coli K-12
  8s8u-assembly2_B  TM=1.004E+00  e=7.056E-35  Escherichia coli K-12
  1yby-assembly1_B  TM=7.458E-01  e=3.144E-16  Acetivibrio thermocellus
  5j3b-assembly2_B  TM=6.704E-01  e=2.267E-14  Acinetobacter baumannii
  5j3b-assembly1_A  TM=6.514E-01  e=7.246E-14  Acinetobacter baumannii

Radius of gyration: 23.46 Å; Cα contacts (8 Å, |Δi|>4): 839; chains: 2; bounding box: 61×55×68 Å

Sequence (371 aa):
SPRANEIKKGMVLNYNGKLLLVKDIDIQSPTARGAATLYKMRFSDVRTGLKVEERFKGDDIVDTVTLTRRYVDFSYVDGNEYVFMDKEDYTPYTFTKDQIEEELLFMPEGGMPDMQVLTWDGQLLALELPQTVDLEIVETAPGISARNKPATLSTGLVIQVPEYLSPGEKIRIHIEERRYMGRSPRANEIKKGMVLNYNGKLLLVKDIDIQSPTARGAATLYKMRFSDVRTGLKVEERFKGDDIVDTVTLTRRYVDFSYVDGNEYVFMDKEDYTPYTFTKDQIEEELLFMPEGGMPDMQVLTWDGQLLALELPQTVDLEIVETAPGIKGASASARNKPATLSTGLVIQVPEYLSPGEKIRIHIEERRYMGR

B-factor: mean 63.57, std 11.57, range [35.38, 104.34]

InterPro domains:
  IPR001059 Translation elongation factor P/YeiP, central [PF01132] (68-126)
  IPR001059 Translation elongation factor P/YeiP, central [SM01185] (69-125)
  IPR001059 Translation elongation factor P/YeiP, central [cd04470] (68-130)
  IPR008991 Translation protein SH3-like domain superfamily [SSF50104] (1-65)
  IPR011897 Translation elongation factor P-like, YeiP [MF_00646] (2-189)
  IPR011897 Translation elongation factor P-like, YeiP [NF003392] (2-189)
  IPR011897 Translation elongation factor P-like, YeiP [TIGR02178] (3-189)
  IPR012340 Nucleic acid-binding, OB-fold [G3DSA:2.40.50.140] (66-130)
  IPR012340 Nucleic acid-binding, OB-fold [G3DSA:2.40.50.140] (132-190)
  IPR012340 Nucleic acid-binding, OB-fold [SSF50249] (67-130)
  IPR012340 Nucleic acid-binding, OB-fold [SSF50249] (132-189)
  IPR013185 Translation elongation factor, KOW-like [PF08207] (4-61)
  IPR013852 Translation elongation factor P/YeiP, conserved site [PS01275] (154-173)
  IPR014722 Large ribosomal subunit protein uL2, domain 2 [G3DSA:2.30.30.30] (1-64)
  IPR015365 Elongation factor P, C-terminal [PF09285] (133-188)
  IPR015365 Elongation factor P, C-terminal [SM00841] (133-188)
  IPR015365 Elongation factor P, C-terminal [cd05794] (133-188)
  IPR020599 Translation elongation factor P/YeiP [PIRSF005901] (2-189)
  IPR020599 Translation elongation factor P/YeiP [PTHR30053] (3-189)

Secondary structure (DSSP, 8-state):
--BGGG--TT-EEEETTEEEEEEEEEEEPPSSTTPPPEEEEEEEETTT--EEEEEEETT-B--BPPPEEEEEEEEEEETTEEEEEETTT--EEEEEHHHHHHHHTT--TT--SSEEEEEETTEEEEEE--SEEEEEEEEE-------EEEEEETTS-EEEEETT--TT-EEEEETTTTEEEE-/--BGGG--TT-EEEETTEEEEEEEEEEEPPSSTTPPPEEEEEEEETTT--EEEEEEETT-B--BPPPEEEEEEEEEEETTEEEEEETTT--EEEEEHHHHHHHHTT--TT--SSEEEEEETTEEEEEE--SEEEEEEEEEPPP--S-TTS--EEEEEETTS-EEEEETT--TT-EEEEETTTTEEEE-

Foldseek 3Di:
DDWLLPDDQQWWFCPPNFTWGWHDWDFACAPDPPGATKIWTWTAGQVQLDIDIDIGGGGHDTGTADKDKFWWFFDADDVQWTWIAGPPPRDIDIDGCSNCVLVLLAADRRGDGPKMWIAGPNRTGHIDDDQKGKWFFADDDAADPPAWGWTQTPSRDIATDDRRDHGGDIFMAGSSVRHTDGD/DDWPLPDDQQWWFCPPNFTWGWHDWDFACAPDPPGATKIWTWTAGQVQLDIDIDIGGGGHDTGTADKDKFFWWFDDDDPQWTWIAGPPPRDIDIDGCSNCVLVLLAADHRGDGPKMWIAGPPRTGHIDDDFKGKWFFADDDAADDDDCPPVFWGWTQTPSRDIATHDRRDHGGDIFMAGSSVRHTDGD